Protein AF-A0A7U9SXP2-F1 (afdb_monomer_lite)

Structure (mmCIF, N/CA/C/O backbone):
data_AF-A0A7U9SXP2-F1
#
_entry.id   AF-A0A7U9SXP2-F1
#
loop_
_atom_site.group_PDB
_atom_site.id
_atom_site.type_symbol
_atom_site.label_atom_id
_atom_site.label_alt_id
_atom_site.label_comp_id
_atom_site.label_asym_id
_atom_site.label_entity_id
_atom_site.label_seq_id
_atom_site.pdbx_PDB_ins_code
_atom_site.Cartn_x
_atom_site.Cartn_y
_atom_site.Cartn_z
_atom_site.occupancy
_atom_site.B_iso_or_equiv
_atom_site.auth_seq_id
_atom_site.auth_comp_id
_atom_site.auth_asym_id
_atom_site.auth_atom_id
_atom_site.pdbx_PDB_model_num
ATOM 1 N N . MET A 1 1 ? -7.078 -0.064 -3.640 1.00 35.84 1 MET A N 1
ATOM 2 C CA . MET A 1 1 ? -8.084 -0.304 -4.681 1.00 35.84 1 MET A CA 1
ATOM 3 C C . MET A 1 1 ? -7.262 -0.581 -5.925 1.00 35.84 1 MET A C 1
ATOM 5 O O . MET A 1 1 ? -6.453 0.272 -6.257 1.00 35.84 1 MET A O 1
ATOM 9 N N . MET A 1 2 ? -7.327 -1.773 -6.529 1.00 42.34 2 MET A N 1
ATOM 10 C CA . MET A 1 2 ? -6.770 -1.916 -7.883 1.00 42.34 2 MET A CA 1
ATOM 11 C C . MET A 1 2 ? -7.551 -0.944 -8.764 1.00 42.34 2 MET A C 1
ATOM 13 O O . MET A 1 2 ? -8.771 -0.880 -8.616 1.00 42.34 2 MET A O 1
ATOM 17 N N . ALA A 1 3 ? -6.887 -0.203 -9.647 1.00 46.91 3 ALA A N 1
ATOM 18 C CA . ALA A 1 3 ? -7.527 0.736 -10.575 1.00 46.91 3 ALA A CA 1
ATOM 19 C C . ALA A 1 3 ? -8.385 0.031 -11.655 1.00 46.91 3 ALA A C 1
ATOM 21 O O . ALA A 1 3 ? -8.542 0.530 -12.759 1.00 46.91 3 ALA A O 1
ATOM 22 N N . SER A 1 4 ? -8.910 -1.159 -11.355 1.00 54.84 4 SER A N 1
ATOM 23 C CA . SER A 1 4 ? -9.836 -1.907 -12.189 1.00 54.84 4 SER A CA 1
ATOM 24 C C . SER A 1 4 ? -11.252 -1.451 -11.853 1.00 54.84 4 SER A C 1
ATOM 26 O O . SER A 1 4 ? -11.770 -1.724 -10.768 1.00 54.84 4 SER A O 1
ATOM 28 N N . GLU A 1 5 ? -11.860 -0.734 -12.789 1.00 58.66 5 GLU A N 1
ATOM 29 C CA . GLU A 1 5 ? -13.131 -0.023 -12.599 1.00 58.66 5 GLU A CA 1
ATOM 30 C C . GLU A 1 5 ? -14.366 -0.900 -12.817 1.00 58.66 5 GLU A C 1
ATOM 32 O O . GLU A 1 5 ? -15.488 -0.410 -12.764 1.00 58.66 5 GLU A O 1
ATOM 37 N N . GLY A 1 6 ? -14.169 -2.202 -13.052 1.00 61.47 6 GLY A N 1
ATOM 38 C CA . GLY A 1 6 ? -15.251 -3.187 -13.102 1.00 61.47 6 GLY A CA 1
ATOM 39 C C . GLY A 1 6 ? -16.377 -2.838 -14.077 1.00 61.47 6 GLY A C 1
ATOM 40 O O . GLY A 1 6 ? -17.527 -3.089 -13.751 1.00 61.47 6 GLY A O 1
ATOM 41 N N . GLY A 1 7 ? -16.058 -2.221 -15.219 1.00 64.75 7 GLY A N 1
ATOM 42 C CA . GLY A 1 7 ? -17.040 -1.856 -16.246 1.00 64.75 7 GLY A CA 1
ATOM 43 C C . GLY A 1 7 ? -17.722 -0.497 -16.051 1.00 64.75 7 GLY A C 1
ATOM 44 O O . GLY A 1 7 ? -18.340 -0.011 -16.988 1.00 64.75 7 GLY A O 1
ATOM 45 N N . GLN A 1 8 ? -17.548 0.199 -14.918 1.00 65.38 8 GLN A N 1
ATOM 46 C CA . GLN A 1 8 ? -18.228 1.488 -14.677 1.00 65.38 8 GLN A CA 1
ATOM 47 C C . GLN A 1 8 ? -17.940 2.543 -15.754 1.00 65.38 8 GLN A C 1
ATOM 49 O O . GLN A 1 8 ? -18.815 3.321 -16.129 1.00 65.38 8 GLN A O 1
ATOM 54 N N . ARG A 1 9 ? -16.705 2.585 -16.268 1.00 66.31 9 ARG A N 1
ATOM 55 C CA . ARG A 1 9 ? -16.357 3.491 -17.370 1.00 66.31 9 ARG A CA 1
ATOM 56 C C . ARG A 1 9 ? -16.819 2.996 -18.733 1.00 66.31 9 ARG A C 1
ATOM 58 O O . ARG A 1 9 ? -17.015 3.825 -19.610 1.00 66.31 9 ARG A O 1
ATOM 65 N N . GLU A 1 10 ? -16.989 1.692 -18.912 1.00 68.25 10 GLU A N 1
ATOM 66 C CA . GLU A 1 10 ? -17.540 1.115 -20.139 1.00 68.25 10 GLU A CA 1
ATOM 67 C C . GLU A 1 10 ? -19.034 1.443 -20.260 1.00 68.25 10 GLU A C 1
ATOM 69 O O . GLU A 1 10 ? -19.470 1.938 -21.300 1.00 68.25 10 GLU A O 1
ATOM 74 N N . GLU A 1 11 ? -19.784 1.290 -19.164 1.00 73.00 11 GLU A N 1
ATOM 75 C CA . GLU A 1 11 ? -21.176 1.742 -19.051 1.00 73.00 11 GLU A CA 1
ATOM 76 C C . GLU A 1 11 ? -21.276 3.250 -19.307 1.00 73.00 11 GLU A C 1
ATOM 78 O O . GLU A 1 11 ? -21.998 3.685 -20.201 1.00 73.00 11 GLU A O 1
ATOM 83 N N . ALA A 1 12 ? -20.462 4.060 -18.620 1.00 69.00 12 ALA A N 1
ATOM 84 C CA . ALA A 1 12 ? -20.474 5.510 -18.808 1.00 69.00 12 ALA A CA 1
ATOM 85 C C . ALA A 1 12 ? -20.096 5.947 -20.237 1.00 69.00 12 ALA A C 1
ATOM 87 O O . ALA A 1 12 ? -20.631 6.940 -20.731 1.00 69.00 12 ALA A O 1
ATOM 88 N N . LEU A 1 13 ? -19.178 5.238 -20.905 1.00 70.12 13 LEU A N 1
ATOM 89 C CA . LEU A 1 13 ? -18.798 5.515 -22.294 1.00 70.12 13 LEU A CA 1
ATOM 90 C C . LEU A 1 13 ? -19.928 5.150 -23.264 1.00 70.12 13 LEU A C 1
ATOM 92 O O . LEU A 1 13 ? -20.171 5.893 -24.215 1.00 70.12 13 LEU A O 1
ATOM 96 N N . THR A 1 14 ? -20.625 4.043 -23.010 1.00 73.31 14 THR A N 1
ATOM 97 C CA . THR A 1 14 ? -21.786 3.601 -23.795 1.00 73.31 14 THR A CA 1
ATOM 98 C C . THR A 1 14 ? -22.947 4.587 -23.661 1.00 73.31 14 THR A C 1
ATOM 100 O O . THR A 1 14 ? -23.535 4.988 -24.664 1.00 73.31 14 THR A O 1
ATOM 103 N N . ASP A 1 15 ? -23.226 5.041 -22.438 1.00 73.88 15 ASP A N 1
ATOM 104 C CA . ASP A 1 15 ? -24.368 5.905 -22.132 1.00 73.88 15 ASP A CA 1
ATOM 105 C C . ASP A 1 15 ? -24.148 7.376 -22.510 1.00 73.88 15 ASP A C 1
ATOM 107 O O . ASP A 1 15 ? -25.106 8.109 -22.773 1.00 73.88 15 ASP A O 1
ATOM 111 N N . HIS A 1 16 ? -22.902 7.857 -22.476 1.00 70.38 16 HIS A N 1
ATOM 112 C CA . HIS A 1 16 ? -22.603 9.291 -22.590 1.00 70.38 16 HIS A CA 1
ATOM 113 C C . HIS A 1 16 ? -21.636 9.652 -23.721 1.00 70.38 16 HIS A C 1
ATOM 115 O O . HIS A 1 16 ? -21.444 10.840 -23.994 1.00 70.38 16 HIS A O 1
ATOM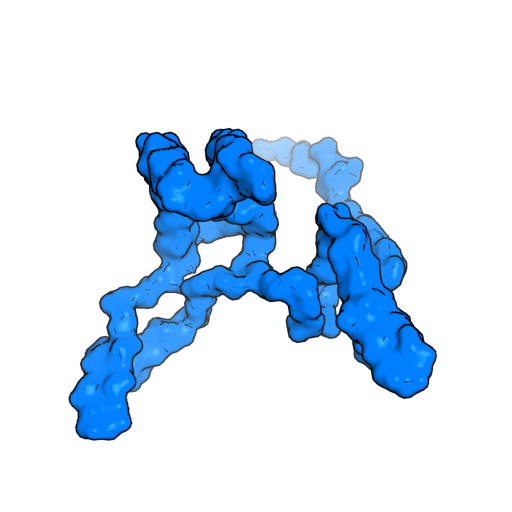 121 N N . GLY A 1 17 ? -21.051 8.664 -24.400 1.00 63.69 17 GLY A N 1
ATOM 122 C CA . GLY A 1 17 ? -20.051 8.882 -25.439 1.00 63.69 17 GLY A CA 1
ATOM 123 C C . GLY A 1 17 ? -18.709 9.392 -24.901 1.00 63.69 17 GLY A C 1
ATOM 124 O O . GLY A 1 17 ? -18.517 9.656 -23.712 1.00 63.69 17 GLY A O 1
ATOM 125 N N . CYS A 1 18 ? -17.733 9.516 -25.800 1.00 67.62 18 CYS A N 1
ATOM 126 C CA . CYS A 1 18 ? -16.398 10.005 -25.465 1.00 67.62 18 CYS A CA 1
ATOM 127 C C . CYS A 1 18 ? -16.371 11.542 -25.435 1.00 67.62 18 CYS A C 1
ATOM 129 O O . CYS A 1 18 ? -16.777 12.168 -26.408 1.00 67.62 18 CYS A O 1
ATOM 131 N N . ASN A 1 19 ? -15.844 12.115 -24.342 1.00 62.00 19 ASN A N 1
ATOM 132 C CA . ASN A 1 19 ? -15.518 13.536 -24.139 1.00 62.00 19 ASN A CA 1
ATOM 133 C C . ASN A 1 19 ? -16.602 14.543 -24.580 1.00 62.00 19 ASN A C 1
ATOM 135 O O . ASN A 1 19 ? -16.698 14.916 -25.747 1.00 62.00 19 ASN A O 1
ATOM 139 N N . TYR A 1 20 ? -17.349 15.091 -23.618 1.00 61.75 20 TYR A N 1
ATOM 140 C CA . TYR A 1 20 ? -18.323 16.158 -23.870 1.00 61.75 20 TYR A CA 1
ATOM 141 C C . TYR A 1 20 ? -17.861 17.481 -23.251 1.00 61.75 20 TYR A C 1
ATOM 143 O O . TYR A 1 20 ? -17.618 17.568 -22.042 1.00 61.75 20 TYR A O 1
ATOM 151 N N . TYR A 1 21 ? -17.772 18.519 -24.086 1.00 58.69 21 TYR A N 1
ATOM 152 C CA . TYR A 1 21 ? -17.505 19.892 -23.664 1.00 58.69 21 TYR A CA 1
ATOM 153 C C . TYR A 1 21 ? -18.780 20.731 -23.815 1.00 58.69 21 TYR A C 1
ATOM 155 O O . TYR A 1 21 ? -19.108 21.205 -24.903 1.00 58.69 21 TYR A O 1
ATOM 163 N N . GLY A 1 22 ? -19.529 20.886 -22.724 1.00 67.56 22 GLY A N 1
ATOM 164 C CA . GLY A 1 22 ? -20.714 21.741 -22.654 1.00 67.56 22 GLY A CA 1
ATOM 165 C C . GLY A 1 22 ? -20.430 23.078 -21.970 1.00 67.56 22 GLY A C 1
ATOM 166 O O . GLY A 1 22 ? -19.442 23.231 -21.259 1.00 67.56 22 GLY A O 1
ATOM 167 N N . LYS A 1 23 ? -21.345 24.049 -22.116 1.00 72.62 23 LYS A N 1
ATOM 168 C CA . LYS A 1 23 ? -21.243 25.372 -21.458 1.00 72.62 23 LYS A CA 1
ATOM 169 C C . LYS A 1 23 ? -21.166 25.309 -19.922 1.00 72.62 23 LYS A C 1
ATOM 171 O O . LYS A 1 23 ? -20.659 26.245 -19.318 1.00 72.62 23 LYS A O 1
ATOM 176 N N . THR A 1 24 ? -21.691 24.251 -19.302 1.00 76.00 24 THR A N 1
ATOM 177 C CA . THR A 1 24 ? -21.777 24.088 -17.837 1.00 76.00 24 THR A CA 1
ATOM 178 C C . THR A 1 24 ? -21.153 22.793 -17.316 1.00 76.00 24 THR A C 1
ATOM 180 O O . THR A 1 24 ? -20.995 22.649 -16.107 1.00 76.00 24 THR A O 1
ATOM 183 N N . VAL A 1 25 ? -20.801 21.845 -18.192 1.00 63.09 25 VAL A N 1
ATOM 184 C CA . VAL A 1 25 ? -20.255 20.538 -17.803 1.00 63.09 25 VAL A CA 1
ATOM 185 C C . VAL A 1 25 ? -19.121 20.162 -18.748 1.00 63.09 25 VAL A C 1
ATOM 187 O O . VAL A 1 25 ? -19.324 20.047 -19.955 1.00 63.09 25 VAL A O 1
ATOM 190 N N . MET A 1 26 ? -17.943 19.925 -18.177 1.00 65.50 26 MET A N 1
ATOM 191 C CA . MET A 1 26 ? -16.824 19.271 -18.847 1.00 65.50 26 MET A CA 1
ATOM 192 C C . MET A 1 26 ? -16.736 17.835 -18.340 1.00 65.50 26 MET A C 1
ATOM 194 O O . MET A 1 26 ? -16.600 17.621 -17.134 1.00 65.50 26 MET A O 1
ATOM 198 N N . ARG A 1 27 ? -16.806 16.854 -19.241 1.00 65.38 27 ARG A N 1
ATOM 199 C CA . ARG A 1 27 ? -16.510 15.455 -18.909 1.00 65.38 27 ARG A CA 1
ATOM 200 C C . ARG A 1 27 ? -15.336 14.975 -19.739 1.00 65.38 27 ARG A C 1
ATOM 202 O O . ARG A 1 27 ? -15.432 14.950 -20.964 1.00 65.38 27 ARG A O 1
ATOM 209 N N . SER A 1 28 ? -14.255 14.588 -19.064 1.00 59.22 28 SER A N 1
ATOM 210 C CA . SER A 1 28 ? -13.182 13.820 -19.679 1.00 59.22 28 SER A CA 1
ATOM 211 C C . SER A 1 28 ? -13.471 12.329 -19.516 1.00 59.22 28 SER A C 1
ATOM 213 O O . SER A 1 28 ? -13.609 11.827 -18.402 1.00 59.22 28 SER A O 1
ATOM 215 N N . ALA A 1 29 ? -13.581 11.624 -20.636 1.00 61.78 29 ALA A N 1
ATOM 216 C CA . ALA A 1 29 ? -13.542 10.172 -20.687 1.00 61.78 29 ALA A CA 1
ATOM 217 C C . ALA A 1 29 ? -12.166 9.758 -21.244 1.00 61.78 29 ALA A C 1
ATOM 219 O O . ALA A 1 29 ? -11.682 10.383 -22.195 1.00 61.78 29 ALA A O 1
ATOM 220 N N . PRO A 1 30 ? -11.498 8.750 -20.655 1.00 60.69 30 PRO A N 1
ATOM 221 C CA . PRO A 1 30 ? -10.242 8.233 -21.191 1.00 60.69 30 PRO A CA 1
ATOM 222 C C . PRO A 1 30 ? -10.447 7.676 -22.609 1.00 60.69 30 PRO A C 1
ATOM 224 O O . PRO A 1 30 ? -11.544 7.254 -22.965 1.00 60.69 30 PRO A O 1
ATOM 227 N N . PHE A 1 31 ? -9.376 7.649 -23.407 1.00 63.78 31 PHE A N 1
ATOM 228 C CA . PHE A 1 31 ? -9.402 7.134 -24.784 1.00 63.78 31 PHE A CA 1
ATOM 229 C C . PHE A 1 31 ? -9.856 5.663 -24.871 1.00 63.78 31 PHE A C 1
ATOM 231 O O . PHE A 1 31 ? -10.483 5.276 -25.852 1.00 63.78 31 PHE A O 1
ATOM 238 N N . ALA A 1 32 ? -9.577 4.865 -23.836 1.00 65.44 32 ALA A N 1
ATOM 239 C CA . ALA A 1 32 ? -10.066 3.500 -23.670 1.00 65.44 32 ALA A CA 1
ATOM 240 C C . ALA A 1 32 ? -10.224 3.169 -22.170 1.00 65.44 32 ALA A C 1
ATOM 242 O O . ALA A 1 32 ? -9.499 3.744 -21.347 1.00 65.44 32 ALA A O 1
ATOM 243 N N . PRO A 1 33 ? -11.149 2.267 -21.787 1.00 70.25 33 PRO A N 1
ATOM 244 C CA . PRO A 1 33 ? -11.162 1.703 -20.443 1.00 70.25 33 PRO A CA 1
ATOM 245 C C . PRO A 1 33 ? -9.946 0.787 -20.259 1.00 70.25 33 PRO A C 1
ATOM 247 O O . PRO A 1 33 ? -9.652 -0.035 -21.121 1.00 70.25 33 PRO A O 1
ATOM 250 N N . TYR A 1 34 ? -9.246 0.914 -19.131 1.00 77.69 34 TYR A N 1
ATOM 251 C CA . TYR A 1 34 ? -8.177 -0.020 -18.782 1.00 77.69 34 TYR A CA 1
ATOM 252 C C . TYR A 1 34 ? -8.776 -1.274 -18.150 1.00 77.69 34 TYR A C 1
ATOM 254 O O . TYR A 1 34 ? -9.457 -1.207 -17.120 1.00 77.69 34 TYR A O 1
ATOM 262 N N . LEU A 1 35 ? -8.499 -2.426 -18.750 1.00 83.75 35 LEU A N 1
ATOM 263 C CA . LEU A 1 35 ? -8.859 -3.723 -18.202 1.00 83.75 35 LEU A CA 1
ATOM 264 C C . LEU A 1 35 ? -7.830 -4.162 -17.161 1.00 83.75 35 LEU A C 1
ATOM 266 O O . LEU A 1 35 ? -6.710 -3.656 -17.078 1.00 83.75 35 LEU A O 1
ATOM 270 N N . ARG A 1 36 ? -8.204 -5.158 -16.353 1.00 86.31 36 ARG 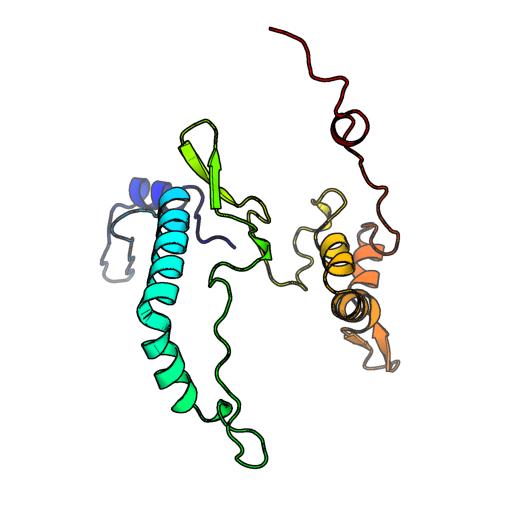A N 1
ATOM 271 C CA . ARG A 1 36 ? -7.289 -5.767 -15.377 1.00 86.31 36 ARG A CA 1
ATOM 272 C C . ARG A 1 36 ? -5.982 -6.210 -16.037 1.00 86.31 36 ARG A C 1
ATOM 274 O O . ARG A 1 36 ? -4.918 -5.906 -15.507 1.00 86.31 36 ARG A O 1
ATOM 281 N N . ASN A 1 37 ? -6.078 -6.890 -17.180 1.00 89.50 37 ASN A N 1
ATOM 282 C CA . ASN A 1 37 ? -4.914 -7.372 -17.917 1.00 89.50 37 ASN A CA 1
ATOM 283 C C . ASN A 1 37 ? -3.994 -6.220 -18.334 1.00 89.50 37 ASN A C 1
ATOM 285 O O . ASN A 1 37 ? -2.790 -6.345 -18.154 1.00 89.50 37 ASN A O 1
ATOM 289 N N . ASP A 1 38 ? -4.542 -5.090 -18.791 1.00 89.31 38 ASP A N 1
ATOM 290 C CA . ASP A 1 38 ? -3.742 -3.925 -19.197 1.00 89.31 38 ASP A CA 1
ATOM 291 C C . ASP A 1 38 ? -2.938 -3.365 -18.018 1.00 89.31 38 ASP A C 1
ATOM 293 O O . ASP A 1 38 ? -1.749 -3.082 -18.133 1.00 89.31 38 ASP A O 1
ATOM 297 N N . ILE A 1 39 ? -3.577 -3.255 -16.850 1.00 88.88 39 ILE A N 1
ATOM 298 C CA . ILE A 1 39 ? -2.941 -2.727 -15.637 1.00 88.88 39 ILE A CA 1
ATOM 299 C C . ILE A 1 39 ? -1.857 -3.682 -15.129 1.00 88.88 39 ILE A C 1
ATOM 301 O O . ILE A 1 39 ? -0.787 -3.244 -14.708 1.00 88.88 39 ILE A O 1
ATOM 305 N N . LEU A 1 40 ? -2.129 -4.988 -15.144 1.00 92.62 40 LEU A N 1
ATOM 306 C CA . LEU A 1 40 ? -1.179 -5.994 -14.675 1.00 92.62 40 LEU A CA 1
ATOM 307 C C . LEU A 1 40 ? 0.000 -6.167 -15.636 1.00 92.62 40 LEU A C 1
ATOM 309 O O . LEU A 1 40 ? 1.129 -6.317 -15.171 1.00 92.62 40 LEU A O 1
ATOM 313 N N . ALA A 1 41 ? -0.236 -6.082 -16.945 1.00 94.25 41 ALA A N 1
ATOM 314 C CA . ALA A 1 41 ? 0.825 -6.054 -17.945 1.00 94.25 41 ALA A CA 1
ATOM 315 C C . ALA A 1 41 ? 1.712 -4.819 -17.750 1.00 94.25 41 ALA A C 1
ATOM 317 O O . ALA A 1 41 ? 2.926 -4.955 -17.609 1.00 94.25 41 ALA A O 1
ATOM 318 N N . LEU A 1 42 ? 1.108 -3.633 -17.607 1.00 93.81 42 LEU A N 1
ATOM 319 C CA . LEU A 1 42 ? 1.841 -2.398 -17.332 1.00 93.81 42 LEU A CA 1
ATOM 320 C C . LEU A 1 42 ? 2.682 -2.506 -16.052 1.00 93.81 42 LEU A C 1
ATOM 322 O O . LEU A 1 42 ? 3.831 -2.074 -16.034 1.00 93.81 42 LEU A O 1
ATOM 326 N N . ALA A 1 43 ? 2.151 -3.108 -14.985 1.00 94.38 43 ALA A N 1
ATOM 327 C CA . ALA A 1 43 ? 2.903 -3.311 -13.749 1.00 94.38 43 ALA A CA 1
ATOM 328 C C . ALA A 1 43 ? 4.153 -4.188 -13.961 1.00 94.38 43 ALA A C 1
ATOM 330 O O . ALA A 1 43 ? 5.218 -3.858 -13.442 1.00 94.38 43 ALA A O 1
ATOM 331 N N . GLN A 1 44 ? 4.045 -5.267 -14.747 1.00 95.50 44 GLN A N 1
ATOM 332 C CA . GLN A 1 44 ? 5.190 -6.115 -15.107 1.00 95.50 44 GLN A CA 1
ATOM 333 C C . GLN A 1 44 ? 6.207 -5.368 -15.983 1.00 95.50 44 GLN A C 1
ATOM 335 O O . GLN A 1 44 ? 7.413 -5.466 -15.755 1.00 95.50 44 GLN A O 1
ATOM 340 N N . GLU A 1 45 ? 5.737 -4.599 -16.966 1.00 96.50 45 GLU A N 1
ATOM 341 C CA . GLU A 1 45 ? 6.590 -3.805 -17.857 1.00 96.50 45 GLU A CA 1
ATOM 342 C C . GLU A 1 45 ? 7.346 -2.711 -17.099 1.00 96.50 45 GLU A C 1
ATOM 344 O O . GLU A 1 45 ? 8.549 -2.534 -17.299 1.00 96.50 45 GLU A O 1
ATOM 349 N N . MET A 1 46 ? 6.671 -2.014 -16.184 1.00 96.44 46 MET A N 1
ATOM 350 C CA . MET A 1 46 ? 7.287 -0.994 -15.339 1.00 96.44 46 MET A CA 1
ATOM 351 C C . MET A 1 46 ? 8.305 -1.590 -14.364 1.00 96.44 46 MET A C 1
ATOM 353 O O . MET A 1 46 ? 9.347 -0.978 -14.137 1.00 96.44 46 MET A O 1
ATOM 357 N N . ASP A 1 47 ? 8.040 -2.772 -13.802 1.00 96.38 47 ASP A N 1
ATOM 358 C CA . ASP A 1 47 ? 8.981 -3.468 -12.916 1.00 96.38 47 ASP A CA 1
ATOM 359 C C . ASP A 1 47 ? 10.250 -3.886 -13.665 1.00 96.38 47 ASP A C 1
ATOM 361 O O . ASP A 1 47 ? 11.370 -3.638 -13.209 1.00 96.38 47 ASP A O 1
ATOM 365 N N . LYS A 1 48 ? 10.081 -4.412 -14.883 1.00 96.81 48 LYS A N 1
ATOM 366 C CA . LYS A 1 48 ? 11.200 -4.676 -15.785 1.00 96.81 48 LYS A CA 1
ATOM 367 C C . LYS A 1 48 ? 11.978 -3.396 -16.097 1.00 96.81 48 LYS A C 1
ATOM 369 O O . LYS A 1 48 ? 13.202 -3.382 -15.976 1.00 96.81 48 LYS A O 1
ATOM 374 N N . TRP A 1 49 ? 11.283 -2.325 -16.469 1.00 97.62 49 TRP A N 1
ATOM 375 C CA . TRP A 1 49 ? 11.916 -1.053 -16.802 1.00 97.62 49 TRP A CA 1
ATOM 376 C C . TRP A 1 49 ? 12.699 -0.480 -15.615 1.00 97.62 49 TRP A C 1
ATOM 378 O O . TRP A 1 49 ? 13.835 -0.047 -15.793 1.00 97.62 49 TRP A O 1
ATOM 388 N N . TYR A 1 50 ? 12.141 -0.546 -14.401 1.00 96.50 50 TYR A N 1
ATOM 389 C CA . TYR A 1 50 ? 12.824 -0.160 -13.165 1.00 96.50 50 TYR A CA 1
ATOM 390 C C . TYR A 1 50 ? 14.150 -0.906 -13.000 1.00 96.50 50 TYR A C 1
ATOM 392 O O . TYR A 1 50 ? 15.176 -0.299 -12.689 1.00 96.50 50 TYR A O 1
ATOM 400 N N . HIS A 1 51 ? 14.148 -2.219 -13.230 1.00 96.12 51 HIS A N 1
ATOM 401 C CA . HIS A 1 51 ? 15.355 -3.022 -13.107 1.00 96.12 51 HIS A CA 1
ATOM 402 C C . HIS A 1 51 ? 16.406 -2.729 -14.177 1.00 96.12 51 HIS A C 1
ATOM 404 O O . HIS A 1 51 ? 17.595 -2.774 -13.856 1.00 96.12 51 HIS A O 1
ATOM 410 N N . ASP A 1 52 ? 15.974 -2.393 -15.390 1.00 97.38 52 ASP A N 1
ATOM 411 C CA . ASP A 1 52 ? 16.856 -2.016 -16.495 1.00 97.38 52 ASP A CA 1
ATOM 412 C C . ASP A 1 52 ? 17.460 -0.603 -16.313 1.00 97.38 52 ASP A C 1
ATOM 414 O O . ASP A 1 52 ? 18.481 -0.305 -16.927 1.00 97.38 52 ASP A O 1
ATOM 418 N N . HIS A 1 53 ? 16.873 0.249 -15.456 1.00 97.00 53 HIS A N 1
ATOM 419 C CA . HIS A 1 53 ? 17.238 1.670 -15.293 1.00 97.00 53 HIS A CA 1
ATOM 420 C C . HIS A 1 53 ? 17.505 2.079 -13.831 1.00 97.00 53 HIS A C 1
ATOM 422 O O . HIS A 1 53 ? 17.190 3.197 -13.410 1.00 97.00 53 HIS A O 1
ATOM 428 N N . LYS A 1 54 ? 18.056 1.173 -13.011 1.00 95.38 54 LYS A N 1
ATOM 429 C CA . LYS A 1 54 ? 18.326 1.427 -11.577 1.00 95.38 54 LYS A CA 1
ATOM 430 C C . LYS A 1 54 ? 19.242 2.630 -11.331 1.00 95.38 54 LYS A C 1
ATOM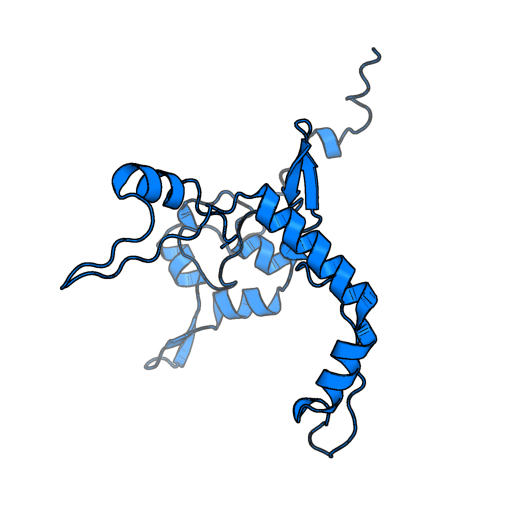 432 O O . LYS A 1 54 ? 19.091 3.306 -10.317 1.00 95.38 54 LYS A O 1
ATOM 437 N N . ASP A 1 55 ? 20.152 2.901 -12.259 1.00 96.25 55 ASP A N 1
ATOM 438 C CA . ASP A 1 55 ? 21.083 4.032 -12.242 1.00 96.25 55 ASP A CA 1
ATOM 439 C C . ASP A 1 55 ? 20.354 5.384 -12.185 1.00 96.25 55 ASP A C 1
ATOM 441 O O . ASP A 1 55 ? 20.772 6.292 -11.462 1.00 96.25 55 ASP A O 1
ATOM 445 N N . ILE A 1 56 ? 19.217 5.503 -12.880 1.00 96.12 56 ILE A N 1
ATOM 446 C CA . ILE A 1 56 ? 18.386 6.711 -12.855 1.00 96.12 56 ILE A CA 1
ATOM 447 C C . ILE A 1 56 ? 17.866 6.959 -11.437 1.00 96.12 56 ILE A C 1
ATOM 449 O O . ILE A 1 56 ? 17.935 8.085 -10.942 1.00 96.12 56 ILE A O 1
ATOM 453 N N . PHE A 1 57 ? 17.362 5.918 -10.774 1.00 95.19 57 PHE A N 1
ATOM 454 C CA . PHE A 1 57 ? 16.794 6.023 -9.429 1.00 95.19 57 PHE A CA 1
ATOM 455 C C . PHE A 1 57 ? 17.858 6.280 -8.370 1.00 95.19 57 PHE A C 1
ATOM 457 O O . PHE A 1 57 ? 17.622 7.072 -7.462 1.00 95.19 57 PHE A O 1
ATOM 464 N N . GLU A 1 58 ? 1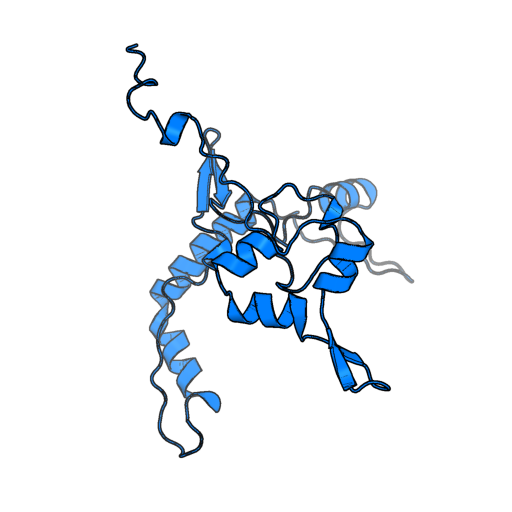9.024 5.654 -8.501 1.00 96.06 58 GLU A N 1
ATOM 465 C CA . GLU A 1 58 ? 20.157 5.902 -7.615 1.00 96.06 58 GLU A CA 1
ATOM 466 C C . GLU A 1 58 ? 20.622 7.361 -7.704 1.00 96.06 58 GLU A C 1
ATOM 468 O O . GLU A 1 58 ? 20.758 8.035 -6.681 1.00 96.06 58 GLU A O 1
ATOM 473 N N . ARG A 1 59 ? 20.785 7.889 -8.925 1.00 96.81 59 ARG A N 1
ATOM 474 C CA . ARG A 1 59 ? 21.135 9.299 -9.135 1.00 96.81 59 ARG A CA 1
ATOM 475 C C . ARG A 1 59 ? 20.099 10.227 -8.503 1.00 96.81 59 ARG A C 1
ATOM 477 O O . ARG A 1 59 ? 20.462 11.098 -7.718 1.00 96.81 59 ARG A O 1
ATOM 484 N N . LEU A 1 60 ? 18.820 10.017 -8.822 1.00 96.06 60 LEU A N 1
ATOM 485 C CA . LEU A 1 60 ? 17.729 10.838 -8.294 1.00 96.06 60 LEU A CA 1
ATOM 486 C C . LEU A 1 60 ? 17.639 10.761 -6.769 1.00 96.06 60 LEU A C 1
ATOM 488 O O . LEU A 1 60 ? 17.319 11.762 -6.142 1.00 96.06 60 LEU A O 1
ATOM 492 N N . TYR A 1 61 ? 17.930 9.607 -6.165 1.00 95.56 61 TYR A N 1
ATOM 493 C CA . TYR A 1 61 ? 17.934 9.437 -4.717 1.00 95.56 61 TYR A CA 1
ATOM 494 C C . TYR A 1 61 ? 18.969 10.349 -4.045 1.00 95.56 61 TYR A C 1
ATOM 496 O O . TYR A 1 61 ? 18.617 11.073 -3.116 1.00 95.56 61 TYR A O 1
ATOM 504 N N . TYR A 1 62 ? 20.211 10.392 -4.541 1.00 96.12 62 TYR A N 1
ATOM 505 C CA . TYR A 1 62 ? 21.269 11.227 -3.951 1.00 96.12 62 TYR A CA 1
ATOM 506 C C . TYR A 1 62 ? 21.070 12.739 -4.147 1.00 96.12 62 TYR A C 1
ATOM 508 O O . TYR A 1 62 ? 21.693 13.536 -3.444 1.00 96.12 62 TYR A O 1
ATOM 516 N N . GLU A 1 63 ? 20.187 13.154 -5.056 1.00 95.56 63 GLU A N 1
ATOM 517 C CA . GLU A 1 63 ? 19.771 14.557 -5.193 1.00 95.56 63 GLU A CA 1
ATOM 518 C C . GLU A 1 63 ? 18.810 14.996 -4.073 1.00 95.56 63 GLU A C 1
ATOM 520 O O . GLU A 1 63 ? 18.629 16.192 -3.839 1.00 95.56 63 GLU A O 1
ATOM 525 N N . GLN A 1 64 ? 18.188 14.050 -3.361 1.00 94.44 64 GLN A N 1
ATOM 526 C CA . GLN A 1 64 ? 17.159 14.351 -2.370 1.00 94.44 64 GLN A CA 1
ATOM 527 C C . GLN A 1 64 ? 17.749 14.621 -0.980 1.00 94.44 64 GLN A C 1
ATOM 529 O O . GLN A 1 64 ? 18.710 13.958 -0.580 1.00 94.44 64 GLN A O 1
ATOM 534 N N . PRO A 1 65 ? 17.132 15.503 -0.168 1.00 92.50 65 PRO A N 1
ATOM 535 C CA . PRO A 1 65 ? 17.602 15.795 1.189 1.00 92.50 65 PRO A CA 1
ATOM 536 C C . PRO A 1 65 ? 17.633 14.573 2.116 1.00 92.50 65 PRO A C 1
ATOM 538 O O . PRO A 1 65 ? 18.474 14.499 3.005 1.00 92.50 65 PRO A O 1
ATOM 541 N N . TYR A 1 66 ? 16.737 13.605 1.902 1.00 91.75 66 TYR A N 1
ATOM 542 C CA . TYR A 1 66 ? 16.649 12.386 2.711 1.00 91.75 66 TYR A CA 1
ATOM 543 C C . TYR A 1 66 ? 17.728 11.343 2.389 1.00 91.75 66 TYR A C 1
ATOM 545 O O . TYR A 1 66 ? 17.809 10.331 3.079 1.00 91.75 66 TYR A O 1
ATOM 553 N N . SER A 1 67 ? 18.569 11.578 1.375 1.00 93.12 67 SER A N 1
ATOM 554 C CA . SER A 1 67 ? 19.775 10.770 1.140 1.00 93.12 67 SER A CA 1
ATOM 555 C C . SER A 1 67 ? 20.872 11.028 2.173 1.00 93.12 67 SER A C 1
ATOM 557 O O . SER A 1 67 ? 21.936 10.414 2.113 1.00 93.12 67 SER A O 1
ATOM 559 N N . ARG A 1 68 ? 20.630 11.947 3.113 1.00 94.25 68 ARG A N 1
ATOM 560 C CA . ARG A 1 68 ? 21.533 12.298 4.201 1.00 94.25 68 ARG A CA 1
ATOM 561 C C . ARG A 1 68 ? 20.823 12.151 5.536 1.00 94.25 68 ARG A C 1
ATOM 563 O O . ARG A 1 68 ? 19.644 12.486 5.663 1.00 94.25 68 ARG A O 1
ATOM 570 N N . ASP A 1 69 ? 21.538 11.641 6.527 1.00 91.94 69 ASP A N 1
ATOM 571 C CA . ASP A 1 69 ? 21.028 11.544 7.888 1.00 91.94 69 ASP A CA 1
ATOM 572 C C . ASP A 1 69 ? 21.054 12.912 8.605 1.00 91.94 69 ASP A C 1
ATOM 574 O O . ASP A 1 69 ? 21.400 13.949 8.034 1.00 91.94 69 ASP A O 1
ATOM 578 N N . LYS A 1 70 ? 20.686 12.930 9.891 1.00 91.44 70 LYS A N 1
ATOM 579 C CA . LYS A 1 70 ? 20.686 14.162 10.702 1.00 91.44 70 LYS A CA 1
ATOM 580 C C . LYS A 1 70 ? 22.086 14.758 10.909 1.00 91.44 70 LYS A C 1
ATOM 582 O O . LYS A 1 70 ? 22.176 15.934 11.251 1.00 91.44 70 LYS A O 1
ATOM 587 N N . ASN A 1 71 ? 23.139 13.964 10.729 1.00 91.31 71 ASN A N 1
ATOM 588 C CA . ASN A 1 71 ? 24.535 14.367 10.877 1.00 91.31 71 ASN A CA 1
ATOM 589 C C . ASN A 1 71 ? 25.154 14.807 9.536 1.00 91.31 71 ASN A C 1
ATOM 591 O O . ASN A 1 71 ? 26.254 15.355 9.522 1.00 91.31 71 ASN A O 1
ATOM 595 N N . GLY A 1 72 ? 24.433 14.627 8.422 1.00 89.00 72 GLY A N 1
ATOM 596 C CA . GLY A 1 72 ? 24.883 14.948 7.068 1.00 89.00 72 GLY A CA 1
ATOM 597 C C . GLY A 1 72 ? 25.557 13.781 6.339 1.00 89.00 72 GLY A C 1
ATOM 598 O O . GLY A 1 72 ? 25.974 13.956 5.185 1.00 89.00 72 GLY A O 1
ATOM 599 N N . ASP A 1 73 ? 25.626 12.610 6.974 1.00 93.44 73 ASP A N 1
ATOM 600 C CA . ASP A 1 73 ? 26.221 11.398 6.421 1.00 93.44 73 ASP A CA 1
ATOM 601 C C . ASP A 1 73 ? 25.317 10.803 5.342 1.00 93.44 73 ASP A C 1
ATOM 603 O O . ASP A 1 73 ? 24.091 10.800 5.458 1.00 93.44 73 ASP A O 1
ATOM 607 N N . VAL A 1 74 ? 25.925 10.300 4.266 1.00 94.00 74 VAL A N 1
ATOM 608 C CA . VAL A 1 74 ? 25.188 9.746 3.125 1.00 94.00 74 VAL A CA 1
ATOM 609 C C . VAL A 1 74 ? 24.582 8.396 3.501 1.00 94.00 74 VAL A C 1
ATOM 611 O O . VAL A 1 74 ? 25.294 7.452 3.840 1.00 94.00 74 VAL A O 1
ATOM 614 N N . VAL A 1 75 ? 23.261 8.288 3.380 1.00 94.81 75 VAL A N 1
ATOM 615 C CA . VAL A 1 75 ? 22.526 7.028 3.489 1.00 94.81 75 VAL A CA 1
ATOM 616 C C . VAL A 1 75 ? 22.593 6.336 2.128 1.00 94.81 75 VAL A C 1
ATOM 618 O O . VAL A 1 75 ? 22.107 6.915 1.158 1.00 94.81 75 VAL A O 1
ATOM 621 N N . PRO A 1 76 ? 23.165 5.127 2.008 1.00 94.56 76 PRO A N 1
ATOM 622 C CA . PRO A 1 76 ? 23.327 4.466 0.716 1.00 94.56 76 PRO A CA 1
ATOM 623 C C . PRO A 1 76 ? 21.977 4.118 0.082 1.00 94.56 76 PRO A C 1
ATOM 625 O O . PRO A 1 76 ? 21.041 3.706 0.772 1.00 94.56 76 PRO A O 1
ATOM 628 N N . TYR A 1 77 ? 21.891 4.245 -1.242 1.00 94.31 77 TYR A N 1
ATOM 629 C CA . TYR A 1 77 ? 20.729 3.780 -1.992 1.00 94.31 77 TYR A CA 1
A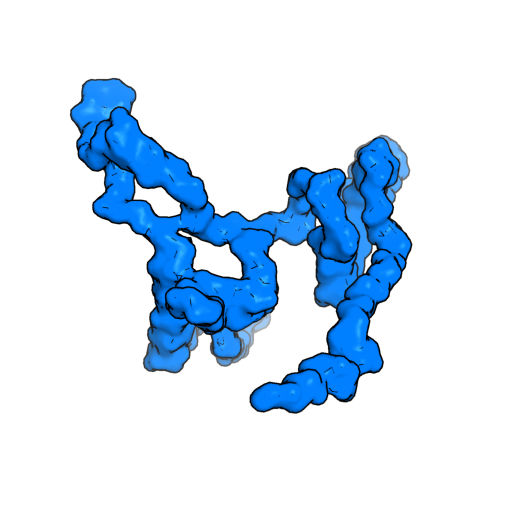TOM 630 C C . TYR A 1 77 ? 20.629 2.251 -1.928 1.00 94.31 77 TYR A C 1
ATOM 632 O O . TYR A 1 77 ? 21.582 1.535 -2.239 1.00 94.31 77 TYR A O 1
ATOM 640 N N . VAL A 1 78 ? 19.453 1.746 -1.552 1.00 94.56 78 VAL A N 1
ATOM 641 C CA . VAL A 1 78 ? 19.146 0.313 -1.564 1.00 94.56 78 VAL A CA 1
ATOM 642 C C . VAL A 1 78 ? 18.006 0.078 -2.555 1.00 94.56 78 VAL A C 1
ATOM 644 O O . VAL A 1 78 ? 16.881 0.511 -2.290 1.00 94.56 78 VAL A O 1
ATOM 647 N N . PRO A 1 79 ? 18.256 -0.586 -3.699 1.00 93.75 79 PRO A N 1
ATOM 648 C CA . PRO A 1 79 ? 17.210 -0.862 -4.671 1.00 93.75 79 PRO A CA 1
ATOM 649 C C . PRO A 1 79 ? 16.192 -1.854 -4.107 1.00 93.75 79 PRO A C 1
ATOM 651 O O . PRO A 1 79 ? 16.542 -2.815 -3.417 1.00 93.75 79 PRO A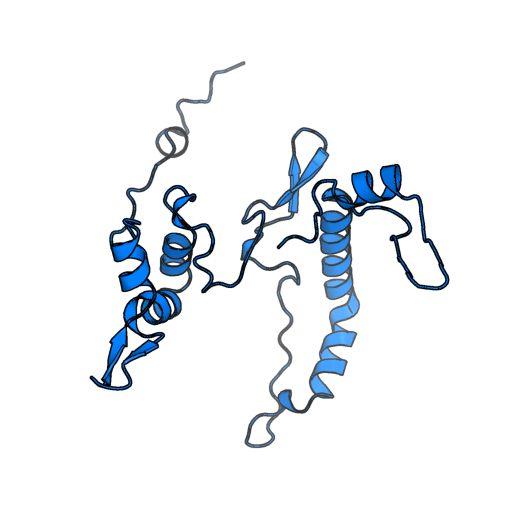 O 1
ATOM 654 N N . VAL A 1 80 ? 14.922 -1.649 -4.448 1.00 93.69 80 VAL A N 1
ATOM 655 C CA . VAL A 1 80 ? 13.860 -2.592 -4.095 1.00 93.69 80 VAL A CA 1
ATOM 656 C C . VAL A 1 80 ? 13.938 -3.832 -4.982 1.00 93.69 80 VAL A C 1
ATOM 658 O O . VAL A 1 80 ? 14.371 -3.778 -6.136 1.00 93.69 80 VAL A O 1
ATOM 661 N N . LYS A 1 81 ? 13.509 -4.977 -4.441 1.00 94.12 81 LYS A N 1
ATOM 662 C CA . LYS A 1 81 ? 13.472 -6.238 -5.195 1.00 94.12 81 LYS A CA 1
ATOM 663 C C . LYS A 1 81 ? 12.476 -6.186 -6.354 1.00 94.12 81 LYS A C 1
ATOM 665 O O . LYS A 1 81 ? 12.736 -6.810 -7.368 1.00 94.12 81 LYS A O 1
ATOM 670 N N . SER A 1 82 ? 11.361 -5.486 -6.175 1.00 94.81 82 SER A N 1
ATOM 671 C CA . SER A 1 82 ? 10.333 -5.241 -7.183 1.00 94.81 82 SER A CA 1
ATOM 672 C C . SER A 1 82 ? 9.554 -3.988 -6.787 1.00 94.81 82 SER A C 1
ATOM 674 O O . SER A 1 82 ? 9.440 -3.684 -5.595 1.00 94.81 82 SER A O 1
ATOM 676 N N . ILE A 1 83 ? 9.022 -3.264 -7.770 1.00 93.06 83 ILE A N 1
ATOM 677 C CA . ILE A 1 83 ? 8.077 -2.164 -7.538 1.00 93.06 83 ILE A CA 1
ATOM 678 C C . ILE A 1 83 ? 6.650 -2.675 -7.301 1.00 93.06 83 ILE A C 1
ATOM 680 O O . ILE A 1 83 ? 5.804 -1.916 -6.830 1.00 93.06 83 ILE A O 1
ATOM 684 N N . ILE A 1 84 ? 6.372 -3.946 -7.616 1.00 92.94 84 ILE A N 1
ATOM 685 C CA . ILE A 1 84 ? 5.092 -4.593 -7.330 1.00 92.94 84 ILE A CA 1
ATOM 686 C C . ILE A 1 84 ? 5.067 -4.934 -5.832 1.00 92.94 84 ILE A C 1
ATOM 688 O O . ILE A 1 84 ? 5.903 -5.712 -5.364 1.00 92.94 84 ILE A O 1
ATOM 692 N N . PRO A 1 85 ? 4.126 -4.377 -5.047 1.00 89.69 85 PRO A N 1
ATOM 693 C CA . PRO A 1 85 ? 4.092 -4.626 -3.612 1.00 89.69 85 PRO A CA 1
ATOM 694 C C . PRO A 1 85 ? 3.842 -6.102 -3.286 1.00 89.69 85 PRO A C 1
ATOM 696 O O . PRO A 1 85 ? 2.912 -6.711 -3.811 1.00 89.69 85 PRO A O 1
ATOM 699 N N . GLU A 1 86 ? 4.600 -6.638 -2.329 1.00 90.00 86 GLU A N 1
ATOM 700 C CA . GLU A 1 86 ? 4.562 -8.053 -1.925 1.00 90.00 86 GLU A CA 1
ATOM 701 C C . GLU A 1 86 ? 3.162 -8.548 -1.520 1.00 90.00 86 GLU A C 1
ATOM 703 O O . GLU A 1 86 ? 2.824 -9.709 -1.726 1.00 90.00 86 GLU A O 1
ATOM 708 N N . ILE A 1 87 ? 2.300 -7.656 -1.019 1.00 84.50 87 ILE A N 1
ATOM 709 C CA . ILE A 1 87 ? 0.905 -7.969 -0.670 1.00 84.50 87 ILE A CA 1
ATOM 710 C C . ILE A 1 87 ? 0.080 -8.492 -1.860 1.00 84.50 87 ILE A C 1
ATOM 712 O O . ILE A 1 87 ? -0.882 -9.232 -1.657 1.00 84.50 87 ILE A O 1
ATOM 716 N N . TYR A 1 88 ? 0.436 -8.121 -3.092 1.00 88.19 88 TYR A N 1
ATOM 717 C CA . TYR A 1 88 ? -0.206 -8.624 -4.308 1.00 88.19 88 TYR A CA 1
ATOM 718 C C . TYR A 1 88 ? 0.371 -9.975 -4.759 1.00 88.19 88 TYR A C 1
ATOM 720 O O . TYR A 1 88 ? -0.185 -10.613 -5.647 1.00 88.19 88 TYR A O 1
ATOM 728 N N . GLY A 1 89 ? 1.449 -10.455 -4.138 1.00 90.00 89 GLY A N 1
ATOM 729 C CA . GLY A 1 89 ? 2.131 -11.672 -4.555 1.00 90.00 89 GLY A CA 1
ATOM 730 C C . GLY A 1 89 ? 2.793 -11.503 -5.922 1.00 90.00 89 GLY A C 1
ATOM 731 O O . GLY A 1 89 ? 3.505 -10.529 -6.158 1.00 90.00 89 GLY A O 1
ATOM 732 N N . ARG A 1 90 ? 2.579 -12.468 -6.817 1.00 92.50 90 ARG A N 1
ATOM 733 C CA . ARG A 1 90 ? 3.074 -12.444 -8.199 1.00 92.50 90 ARG A CA 1
ATOM 734 C C . ARG A 1 90 ? 1.933 -12.183 -9.168 1.00 92.50 90 ARG A C 1
ATOM 736 O O . ARG A 1 90 ? 0.778 -12.448 -8.852 1.00 92.50 90 ARG A O 1
ATOM 743 N N . ILE A 1 91 ? 2.277 -11.687 -10.350 1.00 94.62 91 ILE A N 1
ATOM 744 C CA . ILE A 1 91 ? 1.349 -11.573 -11.474 1.00 94.62 91 ILE A CA 1
ATOM 745 C C . ILE A 1 91 ? 1.556 -12.808 -12.353 1.00 94.62 91 ILE A C 1
ATOM 747 O O . ILE A 1 91 ? 2.628 -12.975 -12.939 1.00 94.62 91 ILE A O 1
ATOM 751 N N . GLU A 1 92 ? 0.553 -13.677 -12.410 1.00 94.25 92 GLU A N 1
ATOM 752 C CA . GLU A 1 92 ? 0.582 -14.953 -13.132 1.00 94.25 92 GLU A CA 1
ATOM 753 C C . GLU A 1 92 ? -0.589 -15.040 -14.117 1.00 94.25 92 GLU A C 1
ATOM 755 O O . GLU A 1 92 ? -1.561 -14.293 -14.006 1.00 94.25 92 GLU A O 1
ATOM 760 N N . LYS A 1 93 ? -0.481 -15.936 -15.104 1.00 93.75 93 LYS A N 1
ATOM 761 C CA . LYS A 1 93 ? -1.572 -16.211 -16.043 1.00 93.75 93 LYS A CA 1
ATOM 762 C C . LYS A 1 93 ? -2.476 -17.306 -15.491 1.00 93.75 93 LYS A C 1
ATOM 764 O O . LYS A 1 93 ? -1.979 -18.329 -15.022 1.00 93.75 93 LYS A O 1
ATOM 769 N N . ASP A 1 94 ? -3.782 -17.102 -15.581 1.00 88.88 94 ASP A N 1
ATOM 770 C CA . ASP A 1 94 ? -4.771 -18.141 -15.321 1.00 88.88 94 ASP A CA 1
ATOM 771 C C . ASP A 1 94 ? -4.849 -19.158 -16.481 1.00 88.88 94 ASP A C 1
ATOM 773 O O . ASP A 1 94 ? -4.086 -19.103 -17.452 1.00 88.88 94 ASP A O 1
ATOM 777 N N . ARG A 1 95 ? -5.772 -20.122 -16.367 1.00 89.06 95 ARG A N 1
ATOM 778 C CA . ARG A 1 95 ? -5.983 -21.174 -17.379 1.00 89.06 95 ARG A CA 1
ATOM 779 C C . ARG A 1 95 ? -6.468 -20.626 -18.723 1.00 89.06 95 ARG A C 1
ATOM 781 O O . ARG A 1 95 ? -6.235 -21.268 -19.742 1.00 89.06 95 ARG A O 1
ATOM 788 N N . ASP A 1 96 ? -7.096 -19.457 -18.711 1.00 89.38 96 ASP A N 1
ATOM 789 C CA . ASP A 1 96 ? -7.668 -18.794 -19.880 1.00 89.38 96 ASP A CA 1
ATOM 790 C C . ASP A 1 96 ? -6.699 -17.755 -20.483 1.00 89.38 96 ASP A C 1
ATOM 792 O O . ASP A 1 96 ? -6.973 -17.164 -21.527 1.00 89.38 96 ASP A O 1
ATOM 796 N N . GLY A 1 97 ? -5.532 -17.557 -19.859 1.00 89.81 97 GLY A N 1
ATOM 797 C CA . GLY A 1 97 ? -4.482 -16.641 -20.298 1.00 89.81 97 GLY A CA 1
ATOM 798 C C . GLY A 1 97 ? -4.598 -15.214 -19.753 1.00 89.81 97 GLY A C 1
ATOM 799 O O . GLY A 1 97 ? -3.783 -14.371 -20.141 1.00 89.81 97 GLY A O 1
ATOM 800 N N . ASN A 1 98 ? -5.548 -14.932 -18.857 1.00 91.31 98 ASN A N 1
ATOM 801 C CA . ASN A 1 98 ? -5.683 -13.630 -18.197 1.00 91.31 98 ASN A CA 1
ATOM 802 C C . ASN A 1 98 ? -4.682 -13.479 -17.055 1.00 91.31 98 ASN A C 1
ATOM 804 O O . ASN A 1 98 ? -4.294 -14.455 -16.418 1.00 91.31 98 ASN A O 1
ATOM 808 N N . LEU A 1 99 ? -4.271 -12.243 -16.782 1.00 92.62 99 LEU A N 1
ATOM 809 C CA . LEU A 1 99 ? -3.360 -11.935 -15.689 1.00 92.62 99 LEU A CA 1
ATOM 810 C C . LEU A 1 99 ? -4.133 -11.794 -14.375 1.00 92.62 99 LEU A C 1
ATOM 812 O O . LEU A 1 99 ? -5.130 -11.075 -14.289 1.00 92.62 99 LEU A O 1
ATOM 816 N N . GLU A 1 100 ? -3.616 -12.425 -13.327 1.00 91.50 100 GLU A N 1
ATOM 817 C CA . GLU A 1 100 ? -4.145 -12.359 -11.968 1.00 91.50 100 GLU A CA 1
ATOM 818 C C . GLU A 1 100 ? -3.013 -12.215 -10.946 1.00 91.50 100 GLU A C 1
ATOM 820 O O . GLU A 1 100 ? -1.880 -12.653 -11.160 1.00 91.50 100 GLU A O 1
ATOM 825 N N . THR A 1 101 ? -3.326 -11.582 -9.815 1.00 91.94 101 THR A N 1
ATOM 826 C CA . THR A 1 101 ? -2.420 -11.512 -8.667 1.00 91.94 101 THR A CA 1
ATOM 827 C C . THR A 1 101 ? -2.592 -12.751 -7.792 1.00 91.94 101 THR A C 1
ATOM 829 O O . THR A 1 101 ? -3.716 -13.137 -7.473 1.00 91.94 101 THR A O 1
ATOM 832 N N . THR A 1 102 ? -1.491 -13.374 -7.364 1.00 89.69 102 THR A N 1
ATOM 833 C CA . THR A 1 102 ? -1.549 -14.552 -6.477 1.00 89.69 102 THR A CA 1
ATOM 834 C C . THR A 1 102 ? -1.878 -14.190 -5.027 1.00 89.69 102 THR A C 1
ATOM 836 O O . THR A 1 102 ? -2.284 -15.053 -4.253 1.00 89.69 102 THR A O 1
ATOM 839 N N . GLY A 1 103 ? -1.670 -12.928 -4.643 1.00 86.06 103 GLY A N 1
ATOM 840 C CA . GLY A 1 103 ? -1.972 -12.399 -3.318 1.00 86.06 103 GLY A CA 1
ATOM 841 C C . GLY A 1 103 ? -3.299 -11.643 -3.270 1.00 86.06 103 GLY A C 1
ATOM 842 O O . GLY A 1 103 ? -4.332 -12.079 -3.778 1.00 86.06 103 GLY A O 1
ATOM 843 N N . ALA A 1 104 ? -3.292 -10.476 -2.627 1.00 82.00 104 ALA A N 1
ATOM 844 C CA . ALA A 1 104 ? -4.481 -9.643 -2.532 1.00 82.00 104 ALA A CA 1
ATOM 845 C C . ALA A 1 104 ? -4.961 -9.198 -3.925 1.00 82.00 104 ALA A C 1
ATOM 847 O O . ALA A 1 104 ? -4.172 -8.775 -4.762 1.00 82.00 104 ALA A O 1
ATOM 848 N N . LYS A 1 105 ? -6.276 -9.228 -4.165 1.00 76.88 105 LYS A N 1
ATOM 849 C CA . LYS A 1 105 ? -6.881 -8.689 -5.401 1.00 76.88 105 LYS A CA 1
ATOM 850 C C . LYS A 1 105 ? -7.201 -7.202 -5.297 1.00 76.88 105 LYS A C 1
ATOM 852 O O . LYS A 1 105 ? -7.272 -6.492 -6.291 1.00 76.88 105 LYS A O 1
ATOM 857 N N . ARG A 1 106 ? -7.448 -6.714 -4.082 1.00 70.06 106 ARG A N 1
ATOM 858 C CA . ARG A 1 106 ? -7.697 -5.304 -3.769 1.00 70.06 106 ARG A CA 1
ATOM 859 C C . ARG A 1 106 ? -7.125 -5.037 -2.388 1.00 70.06 106 ARG A C 1
ATOM 861 O O . ARG A 1 106 ? -7.410 -5.776 -1.455 1.00 70.06 106 ARG A O 1
ATOM 868 N N . THR A 1 107 ? -6.338 -3.979 -2.256 1.00 67.94 107 THR A N 1
ATOM 869 C CA . THR A 1 107 ? -5.803 -3.547 -0.959 1.00 67.94 107 THR A CA 1
ATOM 870 C C . THR A 1 107 ? -6.403 -2.194 -0.590 1.00 67.94 107 THR A C 1
ATOM 872 O O . THR A 1 107 ? -6.611 -1.348 -1.458 1.00 67.94 107 THR A O 1
ATOM 875 N N . GLY A 1 108 ? -6.777 -2.002 0.669 1.00 70.75 108 GLY A N 1
ATOM 876 C CA . GLY A 1 108 ? -7.210 -0.712 1.212 1.00 70.75 108 GLY A CA 1
ATOM 877 C C . GLY A 1 108 ? -6.168 -0.160 2.181 1.00 70.75 108 GLY A C 1
ATOM 878 O O . GLY A 1 108 ? -5.082 -0.723 2.311 1.00 70.75 108 GLY A O 1
ATOM 879 N N . CYS A 1 109 ? -6.506 0.913 2.897 1.00 74.00 109 CYS A N 1
ATOM 880 C CA . CYS A 1 109 ? -5.703 1.339 4.044 1.00 74.00 109 CYS A CA 1
ATOM 881 C C . CYS A 1 109 ? -5.629 0.195 5.067 1.00 74.00 109 CYS A C 1
ATOM 883 O O . CYS A 1 109 ? -6.648 -0.451 5.323 1.00 74.00 109 CYS A O 1
ATOM 885 N N . SER A 1 110 ? -4.463 -0.024 5.685 1.00 73.75 110 SER A N 1
ATOM 886 C CA . SER A 1 110 ? -4.282 -1.095 6.681 1.00 73.75 110 SER A CA 1
ATOM 887 C C . SER A 1 110 ? -5.224 -0.960 7.883 1.00 73.75 110 SER A C 1
ATOM 889 O O . SER A 1 110 ? -5.646 -1.959 8.452 1.00 73.75 110 SER A O 1
ATOM 891 N N . MET A 1 111 ? -5.615 0.272 8.215 1.00 79.06 111 MET A N 1
ATOM 892 C CA . MET A 1 111 ? -6.502 0.613 9.331 1.00 79.06 111 MET A CA 1
ATOM 893 C C . MET A 1 111 ? -8.002 0.633 8.999 1.00 79.06 111 MET A C 1
ATOM 895 O O . MET A 1 111 ? -8.813 0.951 9.865 1.00 79.06 111 MET A O 1
ATOM 899 N N . CYS A 1 112 ? -8.395 0.414 7.742 1.00 83.12 112 CYS A N 1
ATOM 900 C CA . CYS A 1 112 ? -9.780 0.634 7.333 1.00 83.12 112 CYS A CA 1
ATOM 901 C C . CYS A 1 112 ? -10.667 -0.566 7.693 1.00 83.12 112 CYS A C 1
ATOM 903 O O . CYS A 1 112 ? -10.565 -1.616 7.059 1.00 83.12 112 CYS A O 1
ATOM 905 N N . GLY A 1 113 ? -11.582 -0.380 8.649 1.00 80.75 113 GLY A N 1
ATOM 906 C CA . GLY A 1 113 ? -12.611 -1.363 9.019 1.00 80.75 113 GLY A CA 1
ATOM 907 C C . GLY A 1 113 ? -13.844 -1.385 8.103 1.00 80.75 113 GLY A C 1
ATOM 908 O O . GLY A 1 113 ? -14.810 -2.088 8.387 1.00 80.75 113 GLY A O 1
ATOM 909 N N . PHE A 1 114 ? -13.861 -0.614 7.009 1.00 85.69 114 PHE A N 1
ATOM 910 C CA . PHE A 1 114 ? -15.020 -0.566 6.116 1.00 85.69 114 PHE A CA 1
ATOM 911 C C . PHE A 1 114 ? -15.291 -1.936 5.479 1.00 85.69 114 PHE A C 1
ATOM 913 O O . PHE A 1 114 ? -14.422 -2.496 4.799 1.00 85.69 114 PHE A O 1
ATOM 920 N N . GLY A 1 115 ? -16.510 -2.439 5.691 1.00 85.75 115 GLY A N 1
ATOM 921 C CA . GLY A 1 115 ? -16.970 -3.731 5.179 1.00 85.75 115 GLY A CA 1
ATOM 922 C C . GLY A 1 115 ? -16.467 -4.954 5.951 1.00 85.75 115 GLY A C 1
ATOM 923 O O . GLY A 1 115 ? -16.728 -6.060 5.504 1.00 85.75 115 GLY A O 1
ATOM 924 N N . ILE A 1 116 ? -15.790 -4.790 7.098 1.00 88.06 116 ILE A N 1
ATOM 925 C CA . ILE A 1 116 ? -15.179 -5.917 7.832 1.00 88.06 116 ILE A CA 1
ATOM 926 C C . ILE A 1 116 ? -16.188 -6.997 8.257 1.00 88.06 116 ILE A C 1
ATOM 928 O O . ILE A 1 116 ? -15.878 -8.177 8.215 1.00 88.06 116 ILE A O 1
ATOM 932 N N . HIS A 1 117 ? -17.419 -6.604 8.589 1.00 87.38 117 HIS A N 1
ATOM 933 C CA . HIS A 1 117 ? -18.515 -7.516 8.943 1.00 87.38 117 HIS A CA 1
ATOM 934 C C . HIS A 1 117 ? -19.012 -8.378 7.770 1.00 87.38 117 HIS A C 1
ATOM 936 O O . HIS A 1 117 ? -19.826 -9.270 7.972 1.00 87.38 117 HIS A O 1
ATOM 942 N N . GLN A 1 118 ? -18.572 -8.080 6.545 1.00 88.44 118 GLN A N 1
ATOM 943 C CA . GLN A 1 118 ? -18.889 -8.848 5.337 1.00 88.44 118 GLN A CA 1
ATOM 944 C C . GLN A 1 118 ? -17.728 -9.761 4.923 1.00 88.44 118 GLN A C 1
ATOM 946 O O . GLN A 1 118 ? -17.845 -10.476 3.932 1.00 88.44 118 GLN A O 1
ATOM 951 N N . GLU A 1 119 ? -16.593 -9.713 5.627 1.00 86.56 119 GLU A N 1
ATOM 952 C CA . GLU A 1 119 ? -15.446 -10.575 5.354 1.00 86.56 119 GLU A CA 1
ATOM 953 C C . GLU A 1 119 ? -15.541 -11.881 6.133 1.00 86.56 119 GLU A C 1
ATOM 955 O O . GLU A 1 119 ? -15.825 -11.895 7.328 1.00 86.56 119 GLU A O 1
ATOM 960 N N . GLU A 1 120 ? -15.216 -12.978 5.458 1.00 85.75 120 GLU A N 1
ATOM 961 C CA . GLU A 1 120 ? -14.968 -14.256 6.113 1.00 85.75 120 GLU A CA 1
ATOM 962 C C . GLU A 1 120 ? -13.605 -14.245 6.813 1.00 85.75 120 GLU A C 1
ATOM 964 O O . GLU A 1 120 ? -12.657 -13.580 6.372 1.00 85.75 120 GLU A O 1
ATOM 969 N N . ARG A 1 121 ? -13.491 -15.010 7.904 1.00 86.75 121 ARG A N 1
ATOM 970 C CA . ARG A 1 121 ? -12.212 -15.201 8.586 1.00 86.75 121 ARG A CA 1
ATOM 971 C C . ARG A 1 121 ? -11.359 -16.264 7.880 1.00 86.75 121 ARG A C 1
ATOM 973 O O . ARG A 1 121 ? -11.905 -17.291 7.490 1.00 86.75 121 ARG A O 1
ATOM 980 N N . PRO A 1 122 ? -10.033 -16.060 7.736 1.00 89.12 122 PRO A N 1
ATOM 981 C CA . PRO A 1 122 ? -9.255 -14.930 8.249 1.00 89.12 122 PRO A CA 1
ATOM 982 C C . PRO A 1 122 ? -9.488 -13.630 7.458 1.00 89.12 122 PRO A C 1
ATOM 984 O O . PRO A 1 122 ? -9.173 -13.532 6.266 1.00 89.12 122 PRO A O 1
ATOM 987 N N . HIS A 1 123 ? -9.987 -12.606 8.154 1.00 87.44 123 HIS A N 1
ATOM 988 C CA . HIS A 1 123 ? -10.308 -11.302 7.575 1.00 87.44 123 HIS A CA 1
ATOM 989 C C . HIS A 1 123 ? -9.065 -10.396 7.550 1.00 87.44 123 HIS A C 1
ATOM 991 O O . HIS A 1 123 ? -7.989 -10.766 8.037 1.00 87.44 123 HIS A O 1
ATOM 997 N N . ARG A 1 124 ? -9.163 -9.180 6.996 1.00 85.69 124 ARG A N 1
ATOM 998 C CA . ARG A 1 124 ? -7.991 -8.292 6.841 1.00 85.69 124 ARG A CA 1
ATOM 999 C C . ARG A 1 124 ? -7.237 -7.987 8.145 1.00 85.69 124 ARG A C 1
ATOM 1001 O O . ARG A 1 124 ? -6.017 -7.837 8.093 1.00 85.69 124 ARG A O 1
ATOM 1008 N N . PHE A 1 125 ? -7.913 -7.907 9.296 1.00 90.06 125 PHE A N 1
ATOM 1009 C CA . PHE A 1 125 ? -7.239 -7.651 10.575 1.00 90.06 125 PHE A CA 1
ATOM 1010 C C . PHE A 1 125 ? -6.511 -8.888 11.115 1.00 90.06 125 PHE A C 1
ATOM 1012 O O . PHE A 1 125 ? -5.464 -8.731 11.736 1.00 90.06 125 PHE A O 1
ATOM 1019 N N . ASP A 1 126 ? -6.968 -10.101 10.792 1.00 89.56 126 ASP A N 1
ATOM 1020 C CA . ASP A 1 126 ? -6.233 -11.336 11.110 1.00 89.56 126 ASP A CA 1
ATOM 1021 C C . ASP A 1 126 ? -4.928 -11.390 10.320 1.00 89.56 126 ASP A C 1
ATOM 1023 O O . ASP A 1 126 ? -3.850 -11.571 10.882 1.00 89.56 126 ASP A O 1
ATOM 1027 N N . LYS A 1 127 ? -5.018 -11.117 9.015 1.00 86.69 127 LYS A N 1
ATOM 1028 C CA . LYS A 1 127 ? -3.848 -11.046 8.131 1.00 86.69 127 LYS A CA 1
ATOM 1029 C C . LYS A 1 127 ? -2.889 -9.930 8.555 1.00 86.69 127 LYS A C 1
ATOM 1031 O O . LYS A 1 127 ? -1.672 -10.073 8.442 1.00 86.69 127 LYS A O 1
ATOM 1036 N N . LEU A 1 128 ? -3.415 -8.809 9.062 1.00 88.19 128 LEU A N 1
ATOM 1037 C CA . LEU A 1 128 ? -2.597 -7.733 9.623 1.00 88.19 128 LEU A CA 1
ATOM 1038 C C . LEU A 1 128 ? -1.855 -8.189 10.883 1.00 88.19 128 LEU A C 1
ATOM 1040 O O . LEU A 1 128 ? -0.674 -7.873 11.012 1.00 88.19 128 LEU A O 1
ATOM 1044 N N . ARG A 1 129 ? -2.514 -8.941 11.773 1.00 90.81 129 ARG A N 1
ATOM 1045 C CA . ARG A 1 129 ? -1.893 -9.513 12.974 1.00 90.81 129 ARG A CA 1
ATOM 1046 C C . ARG A 1 129 ? -0.732 -10.431 12.619 1.00 90.81 129 ARG A C 1
ATOM 1048 O O . ARG A 1 129 ? 0.327 -10.300 13.217 1.00 90.81 129 ARG A O 1
ATOM 1055 N N . GLU A 1 130 ? -0.911 -11.307 11.635 1.00 88.88 130 GLU A N 1
ATOM 1056 C CA . GLU A 1 130 ? 0.137 -12.227 11.173 1.00 88.88 130 GLU A CA 1
ATOM 1057 C C . GLU A 1 130 ? 1.334 -11.482 10.573 1.00 88.88 130 GLU A C 1
ATOM 1059 O O . GLU A 1 130 ? 2.484 -11.766 10.904 1.00 88.88 130 GLU A O 1
ATOM 1064 N N . ARG A 1 131 ? 1.074 -10.490 9.714 1.00 86.25 131 ARG A N 1
ATOM 1065 C CA . ARG A 1 131 ? 2.128 -9.749 9.009 1.00 86.25 131 ARG A CA 1
ATOM 1066 C C . ARG A 1 131 ? 2.856 -8.744 9.901 1.00 86.25 131 ARG A C 1
ATOM 1068 O O . ARG A 1 131 ? 4.065 -8.571 9.781 1.00 86.25 131 ARG A O 1
ATOM 1075 N N . ASN A 1 132 ? 2.114 -8.006 10.723 1.00 90.81 132 ASN A N 1
ATOM 1076 C CA . ASN A 1 132 ? 2.644 -6.930 11.552 1.00 90.81 132 ASN A CA 1
ATOM 1077 C C . ASN A 1 132 ? 1.898 -6.844 12.897 1.00 90.81 132 ASN A C 1
ATOM 1079 O O . ASN A 1 132 ? 1.040 -5.972 13.081 1.00 90.81 132 ASN A O 1
ATOM 1083 N N . PRO A 1 133 ? 2.262 -7.698 13.875 1.00 92.94 133 PRO A N 1
ATOM 1084 C CA . PRO A 1 133 ? 1.596 -7.747 15.175 1.00 92.94 133 PRO A CA 1
ATOM 1085 C C . PRO A 1 133 ? 1.604 -6.408 15.920 1.00 92.94 133 PRO A C 1
ATOM 1087 O O . PRO A 1 133 ? 0.657 -6.091 16.631 1.00 92.94 133 PRO A O 1
ATOM 1090 N N . LYS A 1 134 ? 2.661 -5.601 15.750 1.00 94.31 134 LYS A N 1
ATOM 1091 C CA . LYS A 1 134 ? 2.787 -4.292 16.411 1.00 94.31 134 LYS A CA 1
ATOM 1092 C C . LYS A 1 134 ? 1.787 -3.279 15.859 1.00 94.31 134 LYS A C 1
ATOM 1094 O O . LYS A 1 134 ? 1.187 -2.529 16.621 1.00 94.31 134 LYS A O 1
ATOM 1099 N N . GLU A 1 135 ? 1.625 -3.248 14.539 1.00 93.44 135 GLU A N 1
ATOM 1100 C CA . GLU A 1 135 ? 0.641 -2.384 13.882 1.00 93.44 135 GLU A CA 1
ATOM 1101 C C . GLU A 1 135 ? -0.784 -2.827 14.217 1.00 93.44 135 GLU A C 1
ATOM 1103 O O . GLU A 1 135 ? -1.626 -1.990 14.539 1.00 93.44 135 GLU A O 1
ATOM 1108 N N . TRP A 1 136 ? -1.039 -4.137 14.214 1.00 94.44 136 TRP A N 1
ATOM 1109 C CA . TRP A 1 136 ? -2.320 -4.688 14.646 1.00 94.44 136 TRP A CA 1
ATOM 1110 C C . TRP A 1 136 ? -2.652 -4.301 16.093 1.00 94.44 136 TRP A C 1
ATOM 1112 O O . TRP A 1 136 ? -3.720 -3.747 16.335 1.00 94.44 136 TRP A O 1
ATOM 1122 N N . GLU A 1 137 ? -1.728 -4.504 17.039 1.00 95.12 137 GLU A N 1
ATOM 1123 C CA . GLU A 1 137 ? -1.935 -4.184 18.460 1.00 95.12 137 GLU A CA 1
ATOM 1124 C C . GLU A 1 137 ? -2.245 -2.699 18.658 1.00 95.12 137 GLU A C 1
ATOM 1126 O O . GLU A 1 137 ? -3.182 -2.338 19.375 1.00 95.12 137 GLU A O 1
ATOM 1131 N N . PHE A 1 138 ? -1.522 -1.830 17.951 1.00 94.81 138 PHE A N 1
ATOM 1132 C CA . PHE A 1 138 ? -1.789 -0.402 17.983 1.00 94.81 138 PHE A CA 1
ATOM 1133 C C . PHE A 1 138 ? -3.211 -0.077 17.509 1.00 94.81 138 PHE A C 1
ATOM 1135 O O . PHE A 1 138 ? -3.922 0.670 18.182 1.00 94.81 138 PHE A O 1
ATOM 1142 N N . TYR A 1 139 ? -3.649 -0.633 16.377 1.00 94.00 139 TYR A N 1
ATOM 1143 C CA . TYR A 1 139 ? -4.986 -0.356 15.853 1.00 94.00 139 TYR A CA 1
ATOM 1144 C C . TYR A 1 139 ? -6.100 -0.975 16.682 1.00 94.00 139 TYR A C 1
ATOM 1146 O O . TYR A 1 139 ? -7.152 -0.355 16.807 1.00 94.00 139 TYR A O 1
ATOM 1154 N N . MET A 1 140 ? -5.890 -2.155 17.254 1.00 94.25 140 MET A N 1
ATOM 1155 C CA . MET A 1 140 ? -6.913 -2.821 18.049 1.00 94.25 140 MET A CA 1
ATOM 1156 C C . MET A 1 140 ? -7.087 -2.177 19.425 1.00 94.25 140 MET A C 1
ATOM 1158 O O . MET A 1 140 ? -8.225 -1.980 19.854 1.00 94.25 140 MET A O 1
ATOM 1162 N N . TYR A 1 141 ? -5.991 -1.762 20.072 1.00 95.19 141 TYR A N 1
ATOM 1163 C CA . TYR A 1 141 ? -6.019 -1.331 21.474 1.00 95.19 141 TYR A CA 1
ATOM 1164 C C . TYR A 1 141 ? -5.657 0.140 21.722 1.00 95.19 141 TYR A C 1
ATOM 1166 O O . TYR A 1 141 ? -5.996 0.658 22.783 1.00 95.19 141 TYR A O 1
ATOM 1174 N N . ARG A 1 142 ? -4.947 0.838 20.821 1.00 94.31 142 ARG A N 1
ATOM 1175 C CA . ARG A 1 142 ? -4.253 2.100 21.181 1.00 94.31 142 ARG A CA 1
ATOM 1176 C C . ARG A 1 142 ? -4.475 3.297 20.262 1.00 94.31 142 ARG A C 1
ATOM 1178 O O . ARG A 1 142 ? -3.957 4.371 20.574 1.00 94.31 142 ARG A O 1
ATOM 1185 N N . CYS A 1 143 ? -5.184 3.153 19.145 1.00 92.38 143 CYS A N 1
ATOM 1186 C CA . CYS A 1 143 ? -5.247 4.213 18.136 1.00 92.38 143 CYS A CA 1
ATOM 1187 C C . CYS A 1 143 ? -6.036 5.459 18.572 1.00 92.38 143 CYS A C 1
ATOM 1189 O O . CYS A 1 143 ? -5.892 6.516 17.959 1.00 92.38 143 CYS A O 1
ATOM 1191 N N . CYS A 1 144 ? -6.839 5.368 19.631 1.00 91.50 144 CYS A N 1
ATOM 1192 C CA . CYS A 1 144 ? -7.597 6.473 20.200 1.00 91.50 144 CYS A CA 1
ATOM 1193 C C . CYS A 1 144 ? -7.293 6.623 21.694 1.00 91.50 144 CYS A C 1
ATOM 1195 O O . CYS A 1 144 ? -7.091 5.644 22.407 1.00 91.50 144 CYS A O 1
ATOM 1197 N N . THR A 1 145 ? -7.285 7.864 22.180 1.00 93.75 145 THR A N 1
ATOM 1198 C CA . THR A 1 145 ? -7.213 8.170 23.616 1.00 93.75 145 THR A CA 1
ATOM 1199 C C . THR A 1 145 ? -8.479 8.915 24.005 1.00 93.75 145 THR A C 1
ATOM 1201 O O . THR A 1 145 ? -8.834 9.905 23.365 1.00 93.75 145 THR A O 1
ATOM 1204 N N . ASN A 1 146 ? -9.179 8.443 25.032 1.00 91.31 146 ASN A N 1
ATOM 1205 C CA . ASN A 1 146 ? -10.342 9.128 25.574 1.00 91.31 146 ASN A CA 1
ATOM 1206 C C . ASN A 1 146 ? -9.887 10.457 26.210 1.00 91.31 146 ASN A C 1
ATOM 1208 O O . ASN A 1 146 ? -9.072 10.425 27.132 1.00 91.31 146 ASN A O 1
ATOM 1212 N N . PRO A 1 147 ? -10.399 11.617 25.763 1.00 91.81 147 PRO A N 1
ATOM 1213 C CA . PRO A 1 147 ? -9.951 12.915 26.267 1.00 91.81 147 PRO A CA 1
ATOM 1214 C C . PRO A 1 147 ? -10.345 13.175 27.728 1.00 91.81 147 PRO A C 1
ATOM 1216 O O . PRO A 1 147 ? -9.730 14.013 28.376 1.00 91.81 147 PRO A O 1
ATOM 1219 N N . VAL A 1 148 ? -11.358 12.474 28.248 1.00 92.62 148 VAL A N 1
ATOM 1220 C CA . VAL A 1 148 ? -11.853 12.648 29.621 1.00 92.62 148 VAL A CA 1
ATOM 1221 C C . VAL A 1 148 ? -11.171 11.672 30.576 1.00 92.62 148 VAL A C 1
ATOM 1223 O O . VAL A 1 148 ? -10.688 12.077 31.628 1.00 92.62 148 VAL A O 1
ATOM 1226 N N . THR A 1 149 ? -11.126 10.385 30.225 1.00 92.31 149 THR A N 1
ATOM 1227 C CA . THR A 1 149 ? -10.600 9.338 31.120 1.00 92.31 149 THR A CA 1
ATOM 1228 C C . THR A 1 149 ? -9.114 9.046 30.911 1.00 92.31 149 THR A C 1
ATOM 1230 O O . THR A 1 149 ? -8.508 8.368 31.735 1.00 92.31 149 THR A O 1
ATOM 1233 N N . GLY A 1 150 ? -8.520 9.508 29.805 1.00 91.62 150 GLY A N 1
ATOM 1234 C CA . GLY A 1 150 ? -7.153 9.160 29.402 1.00 91.62 150 GLY A CA 1
ATOM 1235 C C . GLY A 1 150 ? -6.985 7.708 28.934 1.00 91.62 150 GLY A C 1
ATOM 1236 O O . GLY A 1 150 ? -5.880 7.293 28.591 1.00 91.62 150 GLY A O 1
ATOM 1237 N N . GLU A 1 151 ? -8.066 6.928 28.907 1.00 93.00 151 GLU A N 1
ATOM 1238 C CA . GLU A 1 151 ? -8.048 5.524 28.514 1.00 93.00 151 GLU A CA 1
ATOM 1239 C C . GLU A 1 151 ? -7.741 5.375 27.019 1.00 93.00 151 GLU A C 1
ATOM 1241 O O . GLU A 1 151 ? -8.355 6.038 26.178 1.00 93.00 151 GLU A O 1
ATOM 1246 N N . LYS A 1 152 ? -6.810 4.481 26.680 1.00 93.56 152 LYS A N 1
ATOM 1247 C CA . LYS A 1 152 ? -6.512 4.135 25.289 1.00 93.56 152 LYS A CA 1
ATOM 1248 C C . LYS A 1 152 ? -7.405 2.998 24.817 1.00 93.56 152 LYS A C 1
ATOM 1250 O O . LYS A 1 152 ? -7.627 2.040 25.548 1.00 93.56 152 LYS A O 1
ATOM 1255 N N . TYR A 1 153 ? -7.904 3.124 23.598 1.00 93.81 153 TYR A N 1
ATOM 1256 C CA . TYR A 1 153 ? -8.716 2.111 22.940 1.00 93.81 153 TYR A CA 1
ATOM 1257 C C . TYR A 1 153 ? -8.478 2.141 21.432 1.00 93.81 153 TYR A C 1
ATOM 1259 O O . TYR A 1 153 ? -7.857 3.067 20.905 1.00 93.81 153 TYR A O 1
ATOM 1267 N N . GLY A 1 154 ? -8.979 1.136 20.723 1.00 93.69 154 GLY A N 1
ATOM 1268 C CA . GLY A 1 154 ? -8.906 1.103 19.271 1.00 93.69 154 GLY A CA 1
ATOM 1269 C C . GLY A 1 154 ? -10.103 0.423 18.630 1.00 93.69 154 GLY A C 1
ATOM 1270 O O . GLY A 1 154 ? -11.207 0.421 19.184 1.00 93.69 154 GLY A O 1
ATOM 1271 N N . TRP A 1 155 ? -9.869 -0.141 17.449 1.00 94.00 155 TRP A N 1
ATOM 1272 C CA . TRP A 1 155 ? -10.868 -0.845 16.654 1.00 94.00 155 TRP A CA 1
ATOM 1273 C C . TRP A 1 155 ? -11.514 -2.009 17.390 1.00 94.00 155 TRP A C 1
ATOM 1275 O O . TRP A 1 155 ? -12.678 -2.271 17.108 1.00 94.00 155 TRP A O 1
ATOM 1285 N N . GLY A 1 156 ? -10.836 -2.633 18.360 1.00 93.69 156 GLY A N 1
ATOM 1286 C CA . GLY A 1 156 ? -11.392 -3.747 19.126 1.00 93.69 156 GLY A CA 1
ATOM 1287 C C . GLY A 1 156 ? -12.773 -3.435 19.703 1.00 93.69 156 GLY A C 1
ATOM 1288 O O . GLY A 1 156 ? -13.712 -4.182 19.481 1.00 93.69 156 GLY A O 1
ATOM 1289 N N . ARG A 1 157 ? -12.965 -2.233 20.267 1.00 93.19 157 ARG A N 1
ATOM 1290 C CA . ARG A 1 157 ? -14.279 -1.797 20.779 1.00 93.19 157 ARG A CA 1
ATOM 1291 C C . ARG A 1 157 ? -15.365 -1.730 19.713 1.00 93.19 157 ARG A C 1
ATOM 1293 O O . ARG A 1 157 ? -16.525 -2.006 19.994 1.00 93.19 157 ARG A O 1
ATOM 1300 N N . VAL A 1 158 ? -15.003 -1.276 18.515 1.00 92.88 158 VAL A N 1
ATOM 1301 C CA . VAL A 1 158 ? -15.947 -1.166 17.399 1.00 92.88 158 VAL A CA 1
ATOM 1302 C C . VAL A 1 158 ? -16.281 -2.558 16.880 1.00 92.88 158 VAL A C 1
ATOM 1304 O O . VAL A 1 158 ? -17.447 -2.817 16.611 1.00 92.88 158 VAL A O 1
ATOM 1307 N N . LEU A 1 159 ? -15.283 -3.440 16.774 1.00 94.12 159 LEU A N 1
ATOM 1308 C CA . LEU A 1 159 ? -15.438 -4.827 16.335 1.00 94.12 159 LEU A CA 1
ATOM 1309 C C . LEU A 1 159 ? -16.301 -5.629 17.317 1.00 94.12 159 LEU A C 1
ATOM 1311 O O . LEU A 1 159 ? -17.270 -6.249 16.883 1.00 94.12 159 LEU A O 1
ATOM 1315 N N . ASP A 1 160 ? -16.052 -5.497 18.621 1.00 94.75 160 ASP A N 1
ATOM 1316 C CA . ASP A 1 160 ? -16.885 -6.079 19.682 1.00 94.75 160 ASP A CA 1
ATOM 1317 C C . ASP A 1 160 ? -18.331 -5.575 19.590 1.00 94.75 160 ASP A C 1
ATOM 1319 O O . ASP A 1 160 ? -19.280 -6.351 19.683 1.00 94.75 160 ASP A O 1
ATOM 1323 N N . TYR A 1 161 ? -18.514 -4.270 19.357 1.00 94.38 161 TYR A N 1
ATOM 1324 C CA . TYR A 1 161 ? -19.839 -3.660 19.242 1.00 94.38 161 TYR A CA 1
ATOM 1325 C C . TYR A 1 161 ? -20.636 -4.175 18.034 1.00 94.38 161 TYR A C 1
ATOM 1327 O O . TYR A 1 161 ? -21.847 -4.365 18.138 1.00 94.38 161 TYR A O 1
ATOM 1335 N N . ILE A 1 162 ? -19.977 -4.404 16.894 1.00 94.25 162 ILE A N 1
ATOM 1336 C CA . ILE A 1 162 ? -20.621 -4.949 15.686 1.00 94.25 162 ILE A CA 1
ATOM 1337 C C . ILE A 1 162 ? -20.640 -6.487 15.652 1.00 94.25 162 ILE A C 1
ATOM 1339 O O . ILE A 1 162 ? -21.140 -7.052 14.682 1.00 94.25 162 ILE A O 1
ATOM 1343 N N . GLY A 1 163 ? -20.111 -7.159 16.681 1.00 92.81 163 GLY A N 1
ATOM 1344 C CA . GLY A 1 163 ? -20.093 -8.620 16.791 1.00 92.81 163 GLY A CA 1
ATOM 1345 C C . GLY A 1 163 ? -19.132 -9.318 15.825 1.00 92.81 163 GLY A C 1
ATOM 1346 O O . GLY A 1 163 ? -19.403 -10.440 15.406 1.00 92.81 163 GLY A O 1
ATOM 1347 N N . VAL A 1 164 ? -18.038 -8.661 15.434 1.00 93.19 164 VAL A N 1
ATOM 1348 C CA . VAL A 1 164 ? -16.993 -9.257 14.589 1.00 93.19 164 VAL A CA 1
ATOM 1349 C C . VAL A 1 164 ? -15.856 -9.737 15.478 1.00 93.19 164 VAL A C 1
ATOM 1351 O O . VAL A 1 164 ? -15.209 -8.930 16.138 1.00 93.19 164 VAL A O 1
ATOM 1354 N N . GLU A 1 165 ? -15.601 -11.042 15.475 1.00 92.56 165 GLU A N 1
ATOM 1355 C CA . GLU A 1 165 ? -14.496 -11.662 16.212 1.00 92.56 165 GLU A CA 1
ATOM 1356 C C . GLU A 1 165 ? -13.138 -11.262 15.622 1.00 92.56 165 GLU A C 1
ATOM 1358 O O . GLU A 1 165 ? -12.939 -11.304 14.408 1.00 92.56 165 GLU A O 1
ATOM 1363 N N . TRP A 1 166 ? -12.198 -10.871 16.484 1.00 92.56 166 TRP A N 1
ATOM 1364 C CA . TRP A 1 166 ? -10.910 -10.310 16.060 1.00 92.56 166 TRP A CA 1
ATOM 1365 C C . TRP A 1 166 ? -9.744 -10.637 17.001 1.00 92.56 166 TRP A C 1
ATOM 1367 O O . TRP A 1 166 ? -8.592 -10.671 16.559 1.00 92.56 166 TRP A O 1
ATOM 1377 N N . GLU A 1 167 ? -10.012 -10.836 18.295 1.00 90.00 167 GLU A N 1
ATOM 1378 C CA . GLU A 1 167 ? -8.979 -11.050 19.314 1.00 90.00 167 GLU A CA 1
ATOM 1379 C C . GLU A 1 167 ? -8.442 -12.486 19.289 1.00 90.00 167 GLU A C 1
ATOM 1381 O O . GLU A 1 167 ? -7.232 -12.706 19.385 1.00 90.00 167 GLU A O 1
ATOM 1386 N N . ASP A 1 168 ? -9.317 -13.464 19.068 1.00 89.75 168 ASP A N 1
ATOM 1387 C CA . ASP A 1 168 ? -8.965 -14.870 18.939 1.00 89.75 168 ASP A CA 1
ATOM 1388 C C . ASP A 1 168 ? -8.228 -15.154 17.615 1.00 89.75 168 ASP A C 1
ATOM 1390 O O . ASP A 1 168 ? -8.321 -14.418 16.623 1.00 89.75 168 ASP A O 1
ATOM 1394 N N . ILE A 1 169 ? -7.432 -16.223 17.600 1.00 83.12 169 ILE A N 1
ATOM 1395 C CA . ILE A 1 169 ? -6.736 -16.685 16.396 1.00 83.12 169 ILE A CA 1
ATOM 1396 C C . ILE A 1 169 ? -7.718 -17.571 15.624 1.00 83.12 169 ILE A C 1
ATOM 1398 O O . ILE A 1 169 ? -8.174 -18.562 16.198 1.00 83.12 169 ILE A O 1
ATOM 1402 N N . PRO A 1 170 ? -8.042 -17.259 14.352 1.00 78.81 170 PRO A N 1
ATOM 1403 C CA . PRO A 1 170 ? -9.001 -18.056 13.611 1.00 78.81 170 PRO A CA 1
ATOM 1404 C C . PRO A 1 170 ? -8.435 -19.463 13.445 1.00 78.81 170 PRO A C 1
ATOM 1406 O O . PRO A 1 170 ? -7.242 -19.638 13.178 1.00 78.81 170 PRO A O 1
ATOM 1409 N N . GLY A 1 171 ? -9.290 -20.474 13.599 1.00 67.56 171 GLY A N 1
ATOM 1410 C CA . GLY A 1 171 ? -8.910 -21.848 13.293 1.00 67.56 171 GLY A CA 1
ATOM 1411 C C . GLY A 1 171 ? -8.409 -21.926 11.853 1.00 67.56 171 GLY A C 1
ATOM 1412 O O . GLY A 1 171 ? -9.090 -21.469 10.936 1.00 67.56 171 GLY A O 1
ATOM 1413 N N . VAL A 1 172 ? -7.209 -22.473 11.651 1.00 62.78 172 VAL A N 1
ATOM 1414 C CA . VAL A 1 172 ? -6.659 -22.678 10.308 1.00 62.78 172 VAL A CA 1
ATOM 1415 C C . VAL A 1 172 ? -7.608 -23.620 9.568 1.00 62.78 172 VAL A C 1
ATOM 1417 O O . VAL A 1 172 ? -7.696 -24.800 9.908 1.00 62.78 172 VAL A O 1
ATOM 1420 N N . GLN A 1 173 ? -8.332 -23.114 8.568 1.00 53.12 173 GLN A N 1
ATOM 1421 C CA . GLN A 1 173 ? -8.952 -23.974 7.565 1.00 53.12 173 GLN A CA 1
ATOM 1422 C C . GLN A 1 173 ? -7.813 -24.585 6.754 1.00 53.12 173 GLN A C 1
ATOM 1424 O O . GLN A 1 173 ? -7.300 -23.979 5.819 1.00 53.12 173 GLN A O 1
ATOM 1429 N N . VAL A 1 174 ? -7.354 -25.756 7.185 1.00 52.31 174 VAL A N 1
ATOM 1430 C CA . VAL A 1 174 ? -6.400 -26.544 6.414 1.00 52.31 174 VAL A CA 1
ATOM 1431 C C . VAL A 1 174 ? -7.174 -27.122 5.240 1.00 52.31 174 VAL A C 1
ATOM 1433 O O . VAL A 1 174 ? -8.160 -27.834 5.447 1.00 52.31 174 VAL A O 1
ATOM 1436 N N . ASP A 1 175 ? -6.769 -26.788 4.017 1.00 51.97 175 ASP A N 1
ATOM 1437 C CA . ASP A 1 175 ? -7.311 -27.459 2.845 1.00 51.97 175 ASP A CA 1
ATOM 1438 C C . ASP A 1 175 ? -6.964 -28.951 2.962 1.00 51.97 175 ASP A C 1
ATOM 1440 O O . ASP A 1 175 ? -5.832 -29.329 3.285 1.00 51.97 175 ASP A O 1
ATOM 1444 N N . LEU A 1 176 ? -7.943 -29.824 2.719 1.00 52.03 176 LEU A N 1
ATOM 1445 C CA . LEU A 1 176 ? -7.737 -31.271 2.758 1.00 52.03 176 LEU A CA 1
ATOM 1446 C C . LEU A 1 176 ? -6.624 -31.694 1.778 1.00 52.03 176 LEU A C 1
ATOM 1448 O O . LEU A 1 176 ? -5.938 -32.692 2.017 1.00 52.03 176 LEU A O 1
ATOM 1452 N N . ALA A 1 177 ? -6.427 -30.917 0.705 1.00 55.06 177 ALA A N 1
ATOM 1453 C CA . ALA A 1 177 ? -5.350 -31.090 -0.263 1.00 55.06 177 ALA A CA 1
ATOM 1454 C C . ALA A 1 177 ? -3.947 -30.872 0.340 1.00 55.06 177 ALA A C 1
ATOM 1456 O O . ALA A 1 177 ? -3.015 -31.595 -0.021 1.00 55.06 177 ALA A O 1
ATOM 1457 N N . ASP A 1 178 ? -3.803 -29.949 1.295 1.00 57.00 178 ASP A N 1
ATOM 1458 C CA . ASP A 1 178 ? -2.533 -29.656 1.971 1.00 57.00 178 ASP A CA 1
ATOM 1459 C C . ASP A 1 178 ? -2.204 -30.699 3.051 1.00 57.00 178 ASP A C 1
ATOM 1461 O O . ASP A 1 178 ? -1.035 -31.002 3.304 1.00 57.00 178 ASP A O 1
ATOM 1465 N N . CYS A 1 179 ? -3.226 -31.309 3.661 1.00 55.69 179 CYS A N 1
ATOM 1466 C CA . CYS A 1 179 ? -3.051 -32.410 4.613 1.00 55.69 179 CYS A CA 1
ATOM 1467 C C . CYS A 1 179 ? -2.745 -33.758 3.940 1.00 55.69 179 CYS A C 1
ATOM 1469 O O . CYS A 1 179 ? -2.066 -34.596 4.536 1.00 55.69 179 CYS A O 1
ATOM 1471 N N . PHE A 1 180 ? -3.230 -33.987 2.712 1.00 57.44 180 PHE A N 1
ATOM 1472 C CA . PHE A 1 180 ? -3.068 -35.257 1.993 1.00 57.44 180 PHE A CA 1
ATOM 1473 C C . PHE A 1 180 ? -2.626 -35.067 0.530 1.00 57.44 180 PHE A C 1
ATOM 1475 O O . PHE A 1 180 ? -3.335 -35.482 -0.392 1.00 57.44 180 PHE A O 1
ATOM 1482 N N . PRO A 1 181 ? -1.404 -34.562 0.271 1.00 56.25 181 PRO A N 1
ATOM 1483 C CA . PRO A 1 181 ? -0.901 -34.343 -1.092 1.00 56.25 181 PRO A CA 1
ATOM 1484 C C . PRO A 1 181 ? -0.778 -35.635 -1.928 1.00 56.25 181 PRO A C 1
ATOM 1486 O O . PRO A 1 181 ? -0.644 -35.591 -3.151 1.00 56.25 181 PRO A O 1
ATOM 1489 N N . SER A 1 182 ? -0.829 -36.806 -1.283 1.00 57.19 182 SER A N 1
ATOM 1490 C CA . SER A 1 182 ? -0.760 -38.123 -1.931 1.00 57.19 182 SER A CA 1
ATOM 1491 C C . SER A 1 182 ? -2.122 -38.651 -2.415 1.00 57.19 182 SER A C 1
ATOM 1493 O O . SER A 1 182 ? -2.161 -39.542 -3.259 1.00 57.19 182 SER A O 1
ATOM 1495 N N . ALA A 1 183 ? -3.247 -38.116 -1.920 1.00 55.62 183 ALA A N 1
ATOM 1496 C CA . ALA A 1 183 ? -4.580 -38.671 -2.191 1.00 55.62 183 ALA A CA 1
ATOM 1497 C C . ALA A 1 183 ? -5.221 -38.177 -3.505 1.00 55.62 183 ALA A C 1
ATOM 1499 O O . ALA A 1 183 ? -6.207 -38.754 -3.953 1.00 55.62 183 ALA A O 1
ATOM 1500 N N . MET A 1 184 ? -4.659 -37.143 -4.144 1.00 47.59 184 MET A N 1
ATOM 1501 C CA . MET A 1 184 ? -5.179 -36.566 -5.397 1.00 47.59 184 MET A CA 1
ATOM 1502 C C . MET A 1 184 ? -4.414 -36.978 -6.663 1.00 47.59 184 MET A C 1
ATOM 1504 O O . MET A 1 184 ? -4.765 -36.539 -7.757 1.00 47.59 184 MET A O 1
ATOM 1508 N N . ARG A 1 185 ? -3.416 -37.869 -6.570 1.00 49.62 185 ARG A N 1
ATOM 1509 C CA . ARG A 1 185 ? -2.835 -38.511 -7.762 1.00 49.62 185 ARG A CA 1
ATOM 1510 C C . ARG A 1 185 ? -3.736 -39.655 -8.227 1.00 49.62 185 ARG A C 1
ATOM 1512 O O . ARG A 1 185 ? -3.355 -40.820 -8.171 1.00 49.62 185 ARG A O 1
ATOM 1519 N N . CYS A 1 186 ? -4.938 -39.320 -8.686 1.00 46.16 186 CYS A N 1
ATOM 1520 C CA . CYS A 1 186 ? -5.689 -40.226 -9.542 1.00 46.16 186 CYS A CA 1
ATOM 1521 C C . CYS A 1 186 ? -4.959 -40.287 -10.884 1.00 46.16 186 CYS A C 1
ATOM 1523 O O . CYS A 1 186 ? -4.882 -39.307 -11.620 1.00 46.16 186 CYS A O 1
ATOM 1525 N N . THR A 1 187 ? -4.363 -41.443 -11.141 1.00 48.34 187 THR A N 1
ATOM 1526 C CA . THR A 1 187 ? -3.781 -41.847 -12.416 1.00 48.34 187 THR A CA 1
ATOM 1527 C C . THR A 1 187 ? -4.801 -41.694 -13.543 1.00 48.34 187 THR A C 1
ATOM 1529 O O . THR A 1 187 ? -5.871 -42.303 -13.478 1.00 48.34 187 THR A O 1
ATOM 1532 N N . GLY A 1 188 ? -4.440 -40.922 -14.565 1.00 38.53 188 GLY A N 1
ATOM 1533 C CA . GLY A 1 188 ? -5.069 -40.871 -15.882 1.00 38.53 188 GLY A CA 1
ATOM 1534 C C . GLY A 1 188 ? -3.997 -40.590 -16.916 1.00 38.53 188 GLY A C 1
ATOM 1535 O O . GLY A 1 188 ? -3.305 -39.565 -16.734 1.00 38.53 188 GLY A O 1
#

Sequence (188 aa):
MMASEGGQREEALTDHGCNYYGKTVMRSAPFAPYLRNDILALAQEMDKWYHDHKDIFERLYYEQPYSRDKNGDVVPYVPVKSIIPEIYGRIEKDRDGNLETTGAKRTGCSMCGFGIHQEERPHRFDKLRERNPKEWEFYMYRCCTNPVTGEKYGWGRVLDYIGVEWEDIPGVQVDLADCFPSAMRCTG

Foldseek 3Di:
DQLAPPCPLVVVCVVPNAWDDDPPDGDHRDPDHDHPQNSQVVQVVVFVVCVVPVVVVQVVCVVDPVCADPVRHGNHDDDDPTPPDCQQPDFDADPVRGTGGPHDRDDDPLLDCVCQVVDDPVTSLLVCCVVPVPVSCCQAQAVDADPPPRGGGHCVVVCVVVVHDRPDRDDPPDDVCNVCVPPPPPDD

Radius of gyration: 23.36 Å; chains: 1; bounding box: 51×67×57 Å

pLDDT: mean 82.44, std 15.25, range [35.84, 97.62]

Secondary structure (DSSP, 8-state):
--S--TTHHHHHHHHH-S-EE-SS-EE---SSPPPHHHHHHHHHHHHHHHHHTHHHHHHHHHTSGGGB-TTSPBPPP---S-SS-GGG--EEE-TTS-EEESS-SS---TT--TTGGGSPSS-HHHHHHHH-HHHHHIIIIISEE-TTT--EE-HHHHHHHHT---SSPPP----HHHH-TTTT----